Protein AF-A0A453HPJ4-F1 (afdb_monomer)

InterPro domains:
  IPR006564 Zinc finger, PMZ-type [SM00575] (116-143)
  IPR007527 Zinc finger, SWIM-type [PS50966] (105-141)

Foldseek 3Di:
DVVVQDDPPDDPVSVVVSVVVVVVVVVVVVVVQLVCQVPDQADDPDPALALVQCSQWFRNVLSVVVNVQQVVLVQWDWDDPDPPFKIKTFGVPNVVDDPVDDGIKMWGADPVSQDIDIPVCCCVPVLADGSNSSNVCVVVSDNHRRPVSRDCCGTSQVVQPDDPVCVCVRVVNVVCPVVNVVVVVVVVVVVVLVVQLVPDVVSVVVSVVVVVVCCVVCVVVVVDCPCVDPVNVVVVVPDDDDDDDDDDDDDDDDDDDPPDDDPPPPPPPPPDDDDPDPPDDDDDDDPDDDDDPVVPPDPPFDQAPPPRDGDDYVVPDPPNPPDDDDDDDADAEPQPRHGDDYVVPDPDDRPDDDD

Secondary structure (DSSP, 8-state):
-HHHH--TT--HHHHHHHHHHHHHHHHHHHHHHHHHHHHSPP--SS--HHHHHHHHHB-HHHHHHHHHHHHHHTTEEEEEEETTTEEEEEETTGGGS-TTS--EEEEEE-TTS--EEETT-HHHHHSS--HHHHHHHHHTT-SS--GGG--GGGBTTTT----GGGGGG-TT-GGGHHHHHHHHHHHHHHHHHHHHHTT-HHHHHHHHHHHHHHHHHHHHHTTS--S-SHHHHHHTTSS---------------------------S----S-PPP-----S-PPP--PPPPGGGGS-------TTT--SS--TTS-GGG-S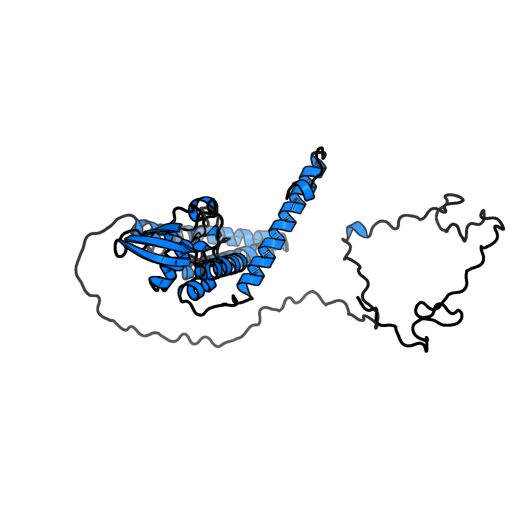PPPPPPPPPBPTTT--BT--GGG--SPP-----

pLDDT: mean 72.77, std 20.34, range [24.98, 96.38]

Sequence (355 aa):
MLKSYMPPASRMHVFVRQYTRLQFDRERDESYEEKRTMIGGAVRRTNLAIERHASKIYTRNMFEEFGRLLLEGTAYNVTEVERMKKYITTHNNAAKREKWSRVEYEVTINDDKSIFTCECGQFEHTRMLCCHALRVMEILHLDEIPKHHILKRWTRDARDILPDHLVQYQKDKAHNLSFTCRHARLYFKAMEVVRMGDASTACYEHMHAGLDSLLRSGAPLAVTRDGLAFEDCLIQNGNGCQAANGEPALVDHGAEPCHSVANSVNVNALQCLEAPDKRRGAGRPTNCREKAPYEGLSKRTRFCSICCREGHKRTTCPERGDAPKKPRKPGRCKNCSIEGHRRDTCKRPLRFAES

Radius of gyration: 35.01 Å; Cα contacts (8 Å, |Δi|>4): 273; chains: 1; bounding box: 74×99×76 Å

Structure (mmCIF, N/CA/C/O backbone):
data_AF-A0A453HPJ4-F1
#
_entry.id   AF-A0A453HPJ4-F1
#
loop_
_atom_site.group_PDB
_atom_site.id
_atom_site.type_symbol
_atom_site.label_atom_id
_atom_site.label_alt_id
_atom_site.label_comp_id
_atom_site.label_asym_id
_atom_site.label_entity_id
_atom_site.label_seq_id
_atom_site.pdbx_PDB_ins_code
_atom_site.Cartn_x
_atom_site.Cartn_y
_atom_site.Cartn_z
_atom_site.occupancy
_atom_site.B_iso_or_equiv
_atom_site.auth_seq_id
_atom_site.auth_comp_id
_atom_site.auth_asym_id
_atom_site.auth_atom_id
_atom_site.pdbx_PDB_model_num
ATOM 1 N N . MET A 1 1 ? -9.822 10.572 -15.608 1.00 59.62 1 MET A N 1
ATOM 2 C CA . MET A 1 1 ? -8.483 10.696 -16.227 1.00 59.62 1 MET A CA 1
ATOM 3 C C . MET A 1 1 ? -8.521 10.745 -17.749 1.00 59.62 1 MET A C 1
ATOM 5 O O . MET A 1 1 ? -8.049 11.724 -18.294 1.00 59.62 1 MET A O 1
ATOM 9 N N . LEU A 1 2 ? -9.107 9.778 -18.469 1.00 69.75 2 LEU A N 1
ATOM 10 C CA . LEU A 1 2 ? -9.063 9.805 -19.947 1.00 69.75 2 LEU A CA 1
ATOM 11 C C . LEU A 1 2 ? -9.713 11.064 -20.565 1.00 69.75 2 LEU A C 1
ATOM 13 O O . LEU A 1 2 ? -9.216 11.608 -21.545 1.00 69.75 2 LEU A O 1
ATOM 17 N N . LYS A 1 3 ? -10.776 11.574 -19.925 1.00 69.62 3 LYS A N 1
ATOM 18 C CA . LYS A 1 3 ? -11.510 12.783 -20.341 1.00 69.62 3 LYS A CA 1
ATOM 19 C C . LYS A 1 3 ? -10.663 14.068 -20.353 1.00 69.62 3 LYS A C 1
ATOM 21 O O . LYS A 1 3 ? -10.997 14.978 -21.096 1.00 69.62 3 LYS A O 1
ATOM 26 N N . SER A 1 4 ? -9.589 14.159 -19.555 1.00 76.38 4 SER A N 1
ATOM 27 C CA . SER A 1 4 ? -8.691 15.331 -19.568 1.00 76.38 4 SER A CA 1
ATOM 28 C C . SER A 1 4 ? -7.619 15.243 -20.654 1.00 76.38 4 SER A C 1
ATOM 30 O O . SER A 1 4 ? -7.062 16.263 -21.048 1.00 76.38 4 SER A O 1
ATOM 32 N N . TYR A 1 5 ? -7.336 14.036 -21.146 1.00 73.88 5 TYR A N 1
ATOM 33 C CA . TYR A 1 5 ? -6.346 13.790 -22.195 1.00 73.88 5 TYR A CA 1
ATOM 34 C C . TYR A 1 5 ? -6.966 13.748 -23.593 1.00 73.88 5 TYR A C 1
ATOM 36 O O . TYR A 1 5 ? -6.255 13.960 -24.578 1.00 73.88 5 TYR A O 1
ATOM 44 N N . MET A 1 6 ? -8.271 13.473 -23.699 1.00 80.94 6 MET A N 1
ATOM 45 C CA . MET A 1 6 ? -8.902 13.216 -24.987 1.00 80.94 6 MET A CA 1
ATOM 46 C C . MET A 1 6 ? -10.331 13.764 -25.101 1.00 80.94 6 MET A C 1
ATOM 48 O O . MET A 1 6 ? -11.190 13.396 -24.295 1.00 80.94 6 MET A O 1
ATOM 52 N N . PRO A 1 7 ? -10.620 14.583 -26.129 1.00 77.12 7 PRO A N 1
ATOM 53 C CA . PRO A 1 7 ? -11.984 14.978 -26.440 1.00 77.12 7 PRO A CA 1
ATOM 54 C C . PRO A 1 7 ? -12.775 13.813 -27.067 1.00 77.12 7 PRO A C 1
ATOM 56 O O . PRO A 1 7 ? -12.201 13.015 -27.827 1.00 77.12 7 PRO A O 1
ATOM 59 N N . PRO A 1 8 ? -14.091 13.722 -26.788 1.00 71.94 8 PRO A N 1
ATOM 60 C CA . PRO A 1 8 ? -14.966 12.755 -27.440 1.00 71.94 8 PRO A CA 1
ATOM 61 C C . PRO A 1 8 ? -14.971 13.014 -28.958 1.00 71.94 8 PRO A C 1
ATOM 63 O O . PRO A 1 8 ? -15.088 14.161 -29.375 1.00 71.94 8 PRO A O 1
ATOM 66 N N . ALA A 1 9 ? -14.803 11.958 -29.766 1.00 80.06 9 ALA A N 1
ATOM 67 C CA . ALA A 1 9 ? -14.622 11.969 -31.235 1.00 80.06 9 ALA A CA 1
ATOM 68 C C . ALA A 1 9 ? -13.203 12.262 -31.787 1.00 80.06 9 ALA A C 1
ATOM 70 O O . ALA A 1 9 ? -13.037 12.677 -32.936 1.00 80.06 9 ALA A O 1
ATOM 71 N N . SER A 1 10 ? -12.148 11.990 -31.014 1.00 81.25 10 SER A N 1
ATOM 72 C CA . SER A 1 10 ? -10.770 12.040 -31.531 1.00 81.25 10 SER A CA 1
ATOM 73 C C . SER A 1 10 ? -10.509 10.973 -32.608 1.00 81.25 10 SER A C 1
ATOM 75 O O . SER A 1 10 ? -10.843 9.804 -32.432 1.00 81.25 10 SER A O 1
ATOM 77 N N . ARG A 1 11 ? -9.850 11.355 -33.713 1.00 87.81 11 ARG A N 1
ATOM 78 C CA . ARG A 1 11 ? -9.389 10.412 -34.755 1.00 87.81 11 ARG A CA 1
ATOM 79 C C . ARG A 1 11 ? -8.380 9.412 -34.170 1.00 87.81 11 ARG A C 1
ATOM 81 O O . ARG A 1 11 ? -7.578 9.790 -33.318 1.00 87.81 11 ARG A O 1
ATOM 88 N N . MET A 1 12 ? -8.343 8.180 -34.686 1.00 87.94 12 MET A N 1
ATOM 89 C CA . MET A 1 12 ? -7.540 7.081 -34.115 1.00 87.94 12 MET A CA 1
ATOM 90 C C . MET A 1 12 ? -6.046 7.415 -33.932 1.00 87.94 12 MET A C 1
ATOM 92 O O . MET A 1 12 ? -5.467 7.138 -32.888 1.00 87.94 12 MET A O 1
ATOM 96 N N . HIS A 1 13 ? -5.411 8.098 -34.889 1.00 85.50 13 HIS A N 1
ATOM 97 C CA . HIS A 1 13 ? -4.000 8.498 -34.755 1.00 85.50 13 HIS A CA 1
ATOM 98 C C . HIS A 1 13 ? -3.763 9.524 -33.626 1.00 85.50 13 HIS A C 1
ATOM 100 O O . HIS A 1 13 ? -2.696 9.549 -33.012 1.00 85.50 13 HIS A O 1
ATOM 106 N N . VAL A 1 14 ? -4.757 10.369 -33.325 1.00 84.94 14 VAL A N 1
ATOM 107 C CA . VAL A 1 14 ? -4.716 11.291 -32.180 1.00 84.94 14 VAL A CA 1
ATOM 108 C C . VAL A 1 14 ? -4.924 10.515 -30.886 1.00 84.94 14 VAL A C 1
ATOM 110 O O . VAL A 1 14 ? -4.233 10.802 -29.910 1.00 84.94 14 VAL A O 1
ATOM 113 N N . PHE A 1 15 ? -5.816 9.514 -30.896 1.00 86.25 15 PHE A N 1
ATOM 114 C CA . PHE A 1 15 ? -6.017 8.611 -29.764 1.00 86.25 15 PHE A CA 1
ATOM 115 C C . PHE A 1 15 ? -4.701 7.945 -29.365 1.00 86.25 15 PHE A C 1
ATOM 117 O O . PHE A 1 15 ? -4.272 8.107 -28.226 1.00 86.25 15 PHE A O 1
ATOM 124 N N . VAL A 1 16 ? -4.024 7.285 -30.312 1.00 86.62 16 VAL A N 1
ATOM 125 C CA . VAL A 1 16 ? -2.772 6.559 -30.049 1.00 86.62 16 VAL A CA 1
ATOM 126 C C . VAL A 1 16 ? -1.726 7.497 -29.452 1.00 86.62 16 VAL A C 1
ATOM 128 O O . VAL A 1 16 ? -1.188 7.221 -28.385 1.00 86.62 16 VAL A O 1
ATOM 131 N N . ARG A 1 17 ? -1.510 8.671 -30.061 1.00 85.19 17 ARG A N 1
ATOM 132 C CA . ARG A 1 17 ? -0.523 9.642 -29.568 1.00 85.19 17 ARG A CA 1
ATOM 133 C C . ARG A 1 17 ? -0.832 10.154 -28.156 1.00 85.19 17 ARG A C 1
ATOM 135 O O . ARG A 1 17 ? 0.083 10.287 -27.346 1.00 85.19 17 ARG A O 1
ATOM 142 N N . GLN A 1 18 ? -2.092 10.478 -27.856 1.00 85.38 18 GLN A N 1
ATOM 143 C CA . GLN A 1 18 ? -2.472 10.957 -26.519 1.00 85.38 18 GLN A CA 1
ATOM 144 C C . GLN A 1 18 ? -2.468 9.836 -25.480 1.00 85.38 18 GLN A C 1
ATOM 146 O O . GLN A 1 18 ? -2.130 10.084 -24.327 1.00 85.38 18 GLN A O 1
ATOM 151 N N . TYR A 1 19 ? -2.795 8.608 -25.881 1.00 85.06 19 TYR A N 1
ATOM 152 C CA . TYR A 1 19 ? -2.712 7.438 -25.020 1.00 85.06 19 TYR A CA 1
ATOM 153 C C . TYR A 1 19 ? -1.261 7.133 -24.638 1.00 85.06 19 TYR A C 1
ATOM 155 O O . TYR A 1 19 ? -0.969 7.004 -23.455 1.00 85.06 19 TYR A O 1
ATOM 163 N N . THR A 1 20 ? -0.330 7.128 -25.600 1.00 85.56 20 THR A N 1
ATOM 164 C CA . THR A 1 20 ? 1.109 6.982 -25.318 1.00 85.56 20 THR A CA 1
ATOM 165 C C . THR A 1 20 ? 1.605 8.073 -24.371 1.00 85.56 20 THR A C 1
ATOM 167 O O . THR A 1 20 ? 2.340 7.789 -23.432 1.00 85.56 20 THR A O 1
ATOM 170 N N . ARG A 1 21 ? 1.162 9.323 -24.565 1.00 86.00 21 ARG A N 1
ATOM 171 C CA . ARG A 1 21 ? 1.493 10.422 -23.649 1.00 86.00 21 ARG A CA 1
ATOM 172 C C . ARG A 1 21 ? 0.941 10.196 -22.240 1.00 86.00 21 ARG A C 1
ATOM 174 O O . ARG A 1 21 ? 1.653 10.451 -21.278 1.00 86.00 21 ARG A O 1
ATOM 181 N N . LEU A 1 22 ? -0.301 9.731 -22.117 1.00 88.75 22 LEU A N 1
ATOM 182 C CA . LEU A 1 22 ? -0.908 9.397 -20.829 1.00 88.75 22 LEU A CA 1
ATOM 183 C C . LEU A 1 22 ? -0.140 8.273 -20.124 1.00 88.75 22 LEU A C 1
ATOM 185 O O . LEU A 1 22 ? 0.077 8.376 -18.922 1.00 88.75 22 LEU A O 1
ATOM 189 N N . GLN A 1 23 ? 0.296 7.241 -20.851 1.00 86.25 23 GLN A N 1
ATOM 190 C CA . GLN A 1 23 ? 1.136 6.182 -20.281 1.00 86.25 23 GLN A CA 1
ATOM 191 C C . GLN A 1 23 ? 2.472 6.741 -19.785 1.00 86.25 23 GLN A C 1
ATOM 193 O O . GLN A 1 23 ? 2.815 6.546 -18.626 1.00 86.25 23 GLN A O 1
ATOM 198 N N . PHE A 1 24 ? 3.158 7.542 -20.605 1.00 86.19 24 PHE A N 1
ATOM 199 C CA . PHE A 1 24 ? 4.415 8.181 -20.212 1.00 86.19 24 PHE A CA 1
ATOM 200 C C . PHE A 1 24 ? 4.269 9.088 -18.980 1.00 86.19 24 PHE A C 1
ATOM 202 O O . PHE A 1 24 ? 5.089 9.033 -18.067 1.00 86.19 24 PHE A O 1
ATOM 209 N N . ASP A 1 25 ? 3.232 9.932 -18.937 1.00 86.69 25 ASP A N 1
ATOM 210 C CA . ASP A 1 25 ? 2.978 10.803 -17.786 1.00 86.69 25 ASP A CA 1
ATOM 211 C C . ASP A 1 25 ? 2.708 9.973 -16.519 1.00 86.69 25 ASP A C 1
ATOM 213 O O . ASP A 1 25 ? 3.253 10.290 -15.464 1.00 86.69 25 ASP A O 1
ATOM 217 N N . ARG A 1 26 ? 1.940 8.879 -16.627 1.00 86.06 26 ARG A N 1
ATOM 218 C CA . ARG A 1 26 ? 1.689 7.963 -15.505 1.00 86.06 26 ARG A CA 1
ATOM 219 C C . ARG A 1 26 ? 2.960 7.280 -15.020 1.00 86.06 26 ARG A C 1
ATOM 221 O O . ARG A 1 26 ? 3.234 7.317 -13.828 1.00 86.06 26 ARG A O 1
ATOM 228 N N . GLU A 1 27 ? 3.750 6.709 -15.922 1.00 81.88 27 GLU A N 1
ATOM 229 C CA . GLU A 1 27 ? 5.021 6.059 -15.582 1.00 81.88 27 GLU A CA 1
ATOM 230 C C . GLU A 1 27 ? 6.000 7.038 -14.922 1.00 81.88 27 GLU A C 1
ATOM 232 O O . GLU A 1 27 ? 6.694 6.687 -13.964 1.00 81.88 27 GLU A O 1
ATOM 237 N N . ARG A 1 28 ? 6.045 8.286 -15.407 1.00 84.38 28 ARG A N 1
ATOM 238 C CA . ARG A 1 28 ? 6.851 9.354 -14.808 1.00 84.38 28 ARG A CA 1
ATOM 239 C C . ARG A 1 28 ? 6.399 9.653 -13.381 1.00 84.38 28 ARG A C 1
ATOM 241 O O . ARG A 1 28 ? 7.249 9.749 -12.497 1.00 84.38 28 ARG A O 1
ATOM 248 N N . ASP A 1 29 ? 5.099 9.827 -13.165 1.00 84.88 29 ASP A N 1
ATOM 249 C CA . ASP A 1 29 ? 4.543 10.169 -11.855 1.00 84.88 29 ASP A CA 1
ATOM 250 C C . ASP A 1 29 ? 4.713 8.997 -10.863 1.00 84.88 29 ASP A C 1
ATOM 252 O O . ASP A 1 29 ? 5.139 9.202 -9.727 1.00 84.88 29 ASP A O 1
ATOM 256 N N . GLU A 1 30 ? 4.510 7.756 -11.314 1.00 83.00 30 GLU A N 1
ATOM 257 C CA . GLU A 1 30 ? 4.787 6.539 -10.537 1.00 83.00 30 GLU A CA 1
ATOM 258 C C . GLU A 1 30 ? 6.276 6.438 -10.159 1.00 83.00 30 GLU A C 1
ATOM 260 O O . GLU A 1 30 ? 6.608 6.221 -8.993 1.00 83.00 30 GLU A O 1
ATOM 265 N N . SER A 1 31 ? 7.192 6.677 -11.108 1.00 81.81 31 SER A N 1
ATOM 266 C CA . SER A 1 31 ? 8.639 6.688 -10.842 1.00 81.81 31 SER A CA 1
ATOM 267 C C . SER A 1 31 ? 9.054 7.806 -9.879 1.00 81.81 31 SER A C 1
ATOM 269 O O . SER A 1 31 ? 9.978 7.636 -9.079 1.00 81.81 31 SER A O 1
ATOM 271 N N . TYR A 1 32 ? 8.393 8.962 -9.943 1.00 83.88 32 TYR A N 1
ATOM 272 C CA . TYR A 1 32 ? 8.631 10.070 -9.024 1.00 83.88 32 TYR A CA 1
ATOM 273 C C . TYR A 1 32 ? 8.238 9.705 -7.587 1.00 83.88 32 TYR A C 1
ATOM 275 O O . TYR A 1 32 ? 9.037 9.914 -6.668 1.00 83.88 32 TYR A O 1
ATOM 283 N N . GLU A 1 33 ? 7.057 9.114 -7.388 1.00 82.50 33 GLU A N 1
ATOM 284 C CA . GLU A 1 33 ? 6.606 8.697 -6.056 1.00 82.50 33 GLU A CA 1
ATOM 285 C C . GLU A 1 33 ? 7.411 7.519 -5.495 1.00 82.50 33 GLU A C 1
ATOM 287 O O . GLU A 1 33 ? 7.700 7.480 -4.295 1.00 82.50 33 GLU A O 1
ATOM 292 N N . GLU A 1 34 ? 7.860 6.601 -6.350 1.00 78.94 34 GLU A N 1
ATOM 293 C CA . GLU A 1 34 ? 8.777 5.522 -5.977 1.00 78.94 34 GLU A CA 1
ATOM 294 C C . GLU A 1 34 ? 10.100 6.085 -5.436 1.00 78.94 34 GLU A C 1
ATOM 296 O O . GLU A 1 34 ? 10.498 5.785 -4.307 1.00 78.94 34 GLU A O 1
ATOM 301 N N . LYS A 1 35 ? 10.740 6.996 -6.182 1.00 78.88 35 LYS A N 1
ATOM 302 C CA . LYS A 1 35 ? 11.981 7.660 -5.747 1.00 78.88 35 LYS A CA 1
ATOM 303 C C . LYS A 1 35 ? 11.786 8.433 -4.446 1.00 78.88 35 LYS A C 1
ATOM 305 O O . LYS A 1 35 ? 12.626 8.354 -3.552 1.00 78.88 35 LYS A O 1
ATOM 310 N N . ARG A 1 36 ? 10.669 9.151 -4.300 1.00 79.94 36 ARG A N 1
ATOM 311 C CA . ARG A 1 36 ? 10.323 9.857 -3.053 1.00 79.94 36 ARG A CA 1
ATOM 312 C C . ARG A 1 36 ? 10.168 8.919 -1.869 1.00 79.94 36 ARG A C 1
ATOM 314 O O . ARG A 1 36 ? 10.642 9.252 -0.789 1.00 79.94 36 ARG A O 1
ATOM 321 N N . THR A 1 37 ? 9.529 7.774 -2.073 1.00 79.00 37 THR A N 1
ATOM 322 C CA . THR A 1 37 ? 9.330 6.739 -1.049 1.00 79.00 37 THR A CA 1
ATOM 323 C C . THR A 1 37 ? 10.644 6.042 -0.672 1.00 79.00 37 THR A C 1
ATOM 325 O O . THR A 1 37 ? 10.799 5.551 0.448 1.00 79.00 37 THR A O 1
ATOM 328 N N . MET A 1 38 ? 11.611 5.968 -1.590 1.00 73.50 38 MET A N 1
ATOM 329 C CA . MET A 1 38 ? 12.937 5.405 -1.315 1.00 73.50 38 MET A CA 1
ATOM 330 C C . MET A 1 38 ? 13.842 6.379 -0.556 1.00 73.50 38 MET A C 1
ATOM 332 O O . MET A 1 38 ? 14.501 5.972 0.396 1.00 73.50 38 MET A O 1
ATOM 336 N N . ILE A 1 39 ? 13.868 7.649 -0.969 1.00 74.75 39 ILE A N 1
ATOM 337 C CA . ILE A 1 39 ? 14.803 8.659 -0.448 1.00 74.75 39 ILE A CA 1
ATOM 338 C C . ILE A 1 39 ? 14.282 9.296 0.848 1.00 74.75 39 ILE A C 1
ATOM 340 O O . ILE A 1 39 ? 15.057 9.578 1.759 1.00 74.75 39 ILE A O 1
ATOM 344 N N . GLY A 1 40 ? 12.974 9.550 0.935 1.00 68.38 40 GLY A N 1
ATOM 345 C CA . GLY A 1 40 ? 12.346 10.176 2.094 1.00 68.38 40 GLY A CA 1
ATOM 346 C C . GLY A 1 40 ? 11.799 9.137 3.066 1.00 68.38 40 GLY A C 1
ATOM 347 O O . GLY A 1 40 ? 10.917 8.359 2.708 1.00 68.38 40 GLY A O 1
ATOM 348 N N . GLY A 1 41 ? 12.274 9.157 4.312 1.00 67.19 41 GLY A N 1
ATOM 349 C CA . GLY A 1 41 ? 11.640 8.407 5.394 1.00 67.19 41 GLY A CA 1
ATOM 350 C C . GLY A 1 41 ? 10.212 8.901 5.652 1.00 67.19 41 GLY A C 1
ATOM 351 O O . GLY A 1 41 ? 9.924 10.095 5.541 1.00 67.19 41 GLY A O 1
ATOM 352 N N . ALA A 1 42 ? 9.312 7.984 6.001 1.00 74.62 42 ALA A N 1
ATOM 353 C CA . ALA A 1 42 ? 7.953 8.326 6.398 1.00 74.62 42 ALA A CA 1
ATOM 354 C C . ALA A 1 42 ? 7.959 9.109 7.723 1.00 74.62 42 ALA A C 1
ATOM 356 O O . ALA A 1 42 ? 8.543 8.669 8.716 1.00 74.62 42 ALA A O 1
ATOM 357 N N . VAL A 1 43 ? 7.299 10.270 7.741 1.00 78.81 43 VAL A N 1
ATOM 358 C CA . VAL A 1 43 ? 7.137 11.077 8.957 1.00 78.81 43 VAL A CA 1
ATOM 359 C C . VAL A 1 43 ? 5.994 10.487 9.770 1.00 78.81 43 VAL A C 1
ATO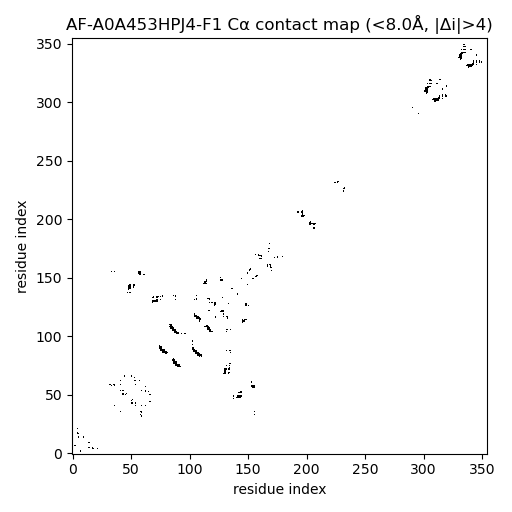M 361 O O . VAL A 1 43 ? 4.832 10.602 9.385 1.00 78.81 43 VAL A O 1
ATOM 364 N N . ARG A 1 44 ? 6.332 9.840 10.885 1.00 79.88 44 ARG A N 1
ATOM 365 C CA . ARG A 1 44 ? 5.349 9.256 11.802 1.00 79.88 44 ARG A CA 1
ATOM 366 C C . ARG A 1 44 ? 4.686 10.356 12.618 1.00 79.88 44 ARG A C 1
ATOM 368 O O . ARG A 1 44 ? 5.368 11.266 13.089 1.00 79.88 44 ARG A O 1
ATOM 375 N N . ARG A 1 45 ? 3.366 10.276 12.770 1.00 78.69 45 ARG A N 1
ATOM 376 C CA . ARG A 1 45 ? 2.581 11.226 13.570 1.00 78.69 45 ARG A CA 1
ATOM 377 C C . ARG A 1 45 ? 2.427 10.751 15.006 1.00 78.69 45 ARG A C 1
ATOM 379 O O . ARG A 1 45 ? 2.394 11.580 15.909 1.00 78.69 45 ARG A O 1
ATOM 386 N N . THR A 1 46 ? 2.363 9.440 15.217 1.00 77.06 46 THR A N 1
ATOM 387 C CA . THR A 1 46 ? 2.335 8.827 16.546 1.00 77.06 46 THR A CA 1
ATOM 388 C C . THR A 1 46 ? 3.492 7.837 16.702 1.00 77.06 46 THR A C 1
ATOM 390 O O . THR A 1 46 ? 4.238 7.553 15.761 1.00 77.06 46 THR A O 1
ATOM 393 N N . ASN A 1 47 ? 3.690 7.328 17.920 1.00 82.00 47 ASN A N 1
ATOM 394 C CA . ASN A 1 47 ? 4.715 6.318 18.204 1.00 82.00 47 ASN A CA 1
ATOM 395 C C . ASN A 1 47 ? 4.133 4.895 18.325 1.00 82.00 47 ASN A C 1
ATOM 397 O O . ASN A 1 47 ? 4.757 4.008 18.914 1.00 82.00 47 ASN A O 1
ATOM 401 N N . LEU A 1 48 ? 2.937 4.667 17.770 1.00 88.00 48 LEU A N 1
ATOM 402 C CA . LEU A 1 48 ? 2.271 3.366 17.796 1.00 88.00 48 LEU A CA 1
ATOM 403 C C . LEU A 1 48 ? 3.089 2.310 17.039 1.00 88.00 48 LEU A C 1
ATOM 405 O O . LEU A 1 48 ? 3.675 2.582 15.987 1.00 88.00 48 LEU A O 1
ATOM 409 N N . ALA A 1 49 ? 3.138 1.088 17.573 1.00 90.31 49 ALA A N 1
ATOM 410 C CA . ALA A 1 49 ? 3.904 -0.010 16.984 1.00 90.31 49 ALA A CA 1
ATOM 411 C C . ALA A 1 49 ? 3.398 -0.372 15.576 1.00 90.31 49 ALA A C 1
ATOM 413 O O . ALA A 1 49 ? 4.192 -0.379 14.631 1.00 90.31 49 ALA A O 1
ATOM 414 N N . ILE A 1 50 ? 2.076 -0.481 15.399 1.00 92.62 50 ILE A N 1
ATOM 415 C CA . ILE A 1 50 ? 1.452 -0.667 14.080 1.00 92.62 50 ILE A CA 1
ATOM 416 C C . ILE A 1 50 ? 1.802 0.439 13.073 1.00 92.62 50 ILE A C 1
ATOM 418 O O . ILE A 1 50 ? 2.024 0.142 11.901 1.00 92.62 50 ILE A O 1
ATOM 422 N N . GLU A 1 51 ? 1.916 1.705 13.498 1.00 92.56 51 GLU A N 1
ATOM 423 C CA . GLU A 1 51 ? 2.322 2.807 12.610 1.00 92.56 51 GLU A CA 1
ATOM 424 C C . GLU A 1 51 ? 3.803 2.677 12.230 1.00 92.56 51 GLU A C 1
ATOM 426 O O . GLU A 1 51 ? 4.181 2.866 11.070 1.00 92.56 51 GLU A O 1
ATOM 431 N N . ARG A 1 52 ? 4.661 2.284 13.182 1.00 91.19 52 ARG A N 1
ATOM 432 C CA . ARG A 1 52 ? 6.075 1.991 12.905 1.00 91.19 52 ARG A CA 1
ATOM 433 C C . ARG A 1 52 ? 6.212 0.858 11.890 1.00 91.19 52 ARG A C 1
ATOM 435 O O . ARG A 1 52 ? 7.021 0.990 10.969 1.00 91.19 52 ARG A O 1
ATOM 442 N N . HIS A 1 53 ? 5.424 -0.205 12.018 1.00 93.25 53 HIS A N 1
ATOM 443 C CA . HIS A 1 53 ? 5.387 -1.304 11.057 1.00 93.25 53 HIS A CA 1
ATOM 444 C C . HIS A 1 53 ? 4.891 -0.839 9.675 1.00 93.25 53 HIS A C 1
ATOM 446 O O . HIS A 1 53 ? 5.583 -1.038 8.674 1.00 93.25 53 HIS A O 1
ATOM 452 N N . ALA A 1 54 ? 3.775 -0.102 9.623 1.00 92.38 54 ALA A N 1
ATOM 453 C CA . ALA A 1 54 ? 3.225 0.478 8.394 1.00 92.38 54 ALA A CA 1
ATOM 454 C C . ALA A 1 54 ? 4.246 1.350 7.645 1.00 92.38 54 ALA A C 1
ATOM 456 O O . ALA A 1 54 ? 4.372 1.248 6.426 1.00 92.38 54 ALA A O 1
ATOM 457 N N . SER A 1 55 ? 5.026 2.157 8.377 1.00 90.81 55 SER A N 1
ATOM 458 C CA . SER A 1 55 ? 6.033 3.070 7.811 1.00 90.81 55 SER A CA 1
ATOM 459 C C . SER A 1 55 ? 7.161 2.363 7.056 1.00 90.81 55 SER A C 1
ATOM 461 O O . SER A 1 55 ? 7.800 2.961 6.191 1.00 90.81 55 SER A O 1
ATOM 463 N N . LYS A 1 56 ? 7.425 1.093 7.385 1.00 89.06 56 LYS A N 1
ATOM 464 C CA . LYS A 1 56 ? 8.454 0.283 6.724 1.00 89.06 56 LYS A CA 1
ATOM 465 C C . LYS A 1 56 ? 7.925 -0.388 5.460 1.00 89.06 56 LYS A C 1
ATOM 467 O O . LYS A 1 56 ? 8.688 -0.558 4.512 1.00 89.06 56 LYS A O 1
ATOM 472 N N . ILE A 1 57 ? 6.647 -0.761 5.465 1.00 90.81 57 ILE A N 1
ATOM 473 C CA . ILE A 1 57 ? 6.040 -1.638 4.460 1.00 90.81 57 ILE A CA 1
ATOM 474 C C . ILE A 1 57 ? 5.346 -0.849 3.359 1.00 90.81 57 ILE A C 1
ATOM 476 O O . ILE A 1 57 ? 5.504 -1.186 2.187 1.00 90.81 57 ILE A O 1
ATOM 480 N N . TYR A 1 58 ? 4.571 0.178 3.706 1.00 91.56 58 TYR A N 1
ATOM 481 C CA . TYR A 1 58 ? 3.732 0.885 2.744 1.00 91.56 58 TYR A CA 1
ATOM 482 C C . TYR A 1 58 ? 4.492 1.938 1.942 1.00 91.56 58 TYR A C 1
ATOM 484 O O . TYR A 1 58 ? 5.472 2.527 2.404 1.00 91.56 58 TYR A O 1
ATOM 492 N N . THR A 1 59 ? 4.013 2.194 0.720 1.00 90.19 59 THR A N 1
ATOM 493 C CA . THR A 1 59 ? 4.435 3.388 -0.023 1.00 90.19 59 THR A CA 1
ATOM 494 C C . THR A 1 59 ? 4.029 4.651 0.729 1.00 90.19 59 THR A C 1
ATOM 496 O O . THR A 1 59 ? 3.133 4.624 1.573 1.00 90.19 59 THR A O 1
ATOM 499 N N . ARG A 1 60 ? 4.661 5.784 0.416 1.00 87.81 60 ARG A N 1
ATOM 500 C CA . ARG A 1 60 ? 4.406 7.040 1.129 1.00 87.81 60 ARG A CA 1
ATOM 501 C C . ARG A 1 60 ? 2.925 7.433 1.152 1.00 87.81 60 ARG A C 1
ATOM 503 O O . ARG A 1 60 ? 2.393 7.688 2.225 1.00 87.81 60 ARG A O 1
ATOM 510 N N . ASN A 1 61 ? 2.262 7.435 -0.003 1.00 88.62 61 ASN A N 1
ATOM 511 C CA . ASN A 1 61 ? 0.848 7.818 -0.098 1.00 88.62 61 ASN A CA 1
ATOM 512 C C . ASN A 1 61 ? -0.047 6.880 0.720 1.00 88.62 61 ASN A C 1
ATOM 514 O O . ASN A 1 61 ? -0.978 7.319 1.387 1.00 88.62 61 ASN A O 1
ATOM 518 N N . MET A 1 62 ? 0.267 5.585 0.702 1.00 91.25 62 MET A N 1
ATOM 519 C CA . MET A 1 62 ? -0.487 4.578 1.442 1.00 91.25 62 MET A CA 1
ATOM 520 C C . MET A 1 62 ? -0.257 4.692 2.950 1.00 91.25 62 MET A C 1
ATOM 522 O O . MET A 1 62 ? -1.193 4.527 3.724 1.00 91.25 62 MET A O 1
ATOM 526 N N . PHE A 1 63 ? 0.962 5.028 3.372 1.00 92.19 63 PHE A N 1
ATOM 527 C CA . PHE A 1 63 ? 1.269 5.329 4.765 1.00 92.19 63 PHE A CA 1
ATOM 528 C C . PHE A 1 63 ? 0.554 6.600 5.252 1.00 92.19 63 PHE A C 1
ATOM 530 O O . PHE A 1 63 ? 0.035 6.619 6.364 1.00 92.19 63 PHE A O 1
ATOM 537 N N . GLU A 1 64 ? 0.490 7.649 4.427 1.00 91.62 64 GLU A N 1
ATOM 538 C CA . GLU A 1 64 ? -0.242 8.879 4.753 1.00 91.62 64 GLU A CA 1
ATOM 539 C C . GLU A 1 64 ? -1.747 8.608 4.927 1.00 91.62 64 GLU A C 1
ATOM 541 O O . GLU A 1 64 ? -2.346 9.077 5.898 1.00 91.62 64 GLU A O 1
ATOM 546 N N . GLU A 1 65 ? -2.339 7.787 4.056 1.00 92.50 65 GLU A N 1
ATOM 547 C CA . GLU A 1 65 ? -3.741 7.369 4.167 1.00 92.50 65 GLU A CA 1
ATOM 548 C C . GLU A 1 65 ? -3.986 6.457 5.380 1.00 92.50 65 GLU A C 1
ATOM 550 O O . GLU A 1 65 ? -4.948 6.651 6.124 1.00 92.50 65 GLU A O 1
ATOM 555 N N . PHE A 1 66 ? -3.073 5.521 5.654 1.00 93.69 66 PHE A N 1
ATOM 556 C CA . PHE A 1 66 ? -3.107 4.704 6.867 1.00 93.69 66 PHE A CA 1
ATOM 557 C C . PHE A 1 66 ? -3.066 5.577 8.129 1.00 93.69 66 PHE A C 1
ATOM 559 O O . PHE A 1 66 ? -3.867 5.388 9.042 1.00 93.69 66 PHE A O 1
ATOM 566 N N . GLY A 1 67 ? -2.183 6.579 8.170 1.00 92.94 67 GLY A N 1
ATOM 567 C CA . GLY A 1 67 ? -2.099 7.533 9.276 1.00 92.94 67 GLY A CA 1
ATOM 568 C C . GLY A 1 67 ? -3.364 8.385 9.428 1.00 92.94 67 GLY A C 1
ATOM 569 O O . GLY A 1 67 ? -3.762 8.697 10.552 1.00 92.94 67 GLY A O 1
ATOM 570 N N . ARG A 1 68 ? -4.035 8.731 8.320 1.00 93.88 68 ARG A N 1
ATOM 571 C CA . ARG A 1 68 ? -5.340 9.412 8.336 1.00 93.88 68 ARG A CA 1
ATOM 572 C C . ARG A 1 68 ? -6.410 8.537 8.993 1.00 93.88 68 ARG A C 1
ATOM 574 O O . ARG A 1 68 ? -7.127 9.027 9.861 1.00 93.88 68 ARG A O 1
ATOM 581 N N . LEU A 1 69 ? -6.493 7.261 8.614 1.00 94.44 69 LEU A N 1
ATOM 582 C CA . LEU A 1 69 ? -7.454 6.306 9.179 1.00 94.44 69 LEU A CA 1
ATOM 583 C C . LEU A 1 69 ? -7.166 5.981 10.645 1.00 94.44 69 LEU A C 1
ATOM 585 O O . LEU A 1 69 ? -8.100 5.836 11.428 1.00 94.44 69 LEU A O 1
ATOM 589 N N . LEU A 1 70 ? -5.891 5.914 11.028 1.00 93.81 70 LEU A N 1
ATOM 590 C CA . LEU A 1 70 ? -5.481 5.727 12.417 1.00 93.81 70 LEU A CA 1
ATOM 591 C C . LEU A 1 70 ? -5.948 6.900 13.289 1.00 93.81 70 LEU A C 1
ATOM 593 O O . LEU A 1 70 ? -6.551 6.694 14.338 1.00 93.81 70 LEU A O 1
ATOM 597 N N . LEU A 1 71 ? -5.752 8.135 12.812 1.00 92.81 71 LEU A N 1
ATOM 598 C CA . LEU A 1 71 ? -6.243 9.331 13.495 1.00 92.81 71 LEU A CA 1
ATOM 599 C C . LEU A 1 71 ? -7.777 9.368 13.545 1.00 92.81 71 LEU A C 1
ATOM 601 O O . LEU A 1 71 ? -8.347 9.683 14.585 1.00 92.81 71 LEU A O 1
ATOM 605 N N . GLU A 1 72 ? -8.456 9.016 12.455 1.00 92.69 72 GLU A N 1
ATOM 606 C CA . GLU A 1 72 ? -9.921 8.923 12.422 1.00 92.69 72 GLU A CA 1
ATOM 607 C C . GLU A 1 72 ? -10.455 7.874 13.414 1.00 92.69 72 GLU A C 1
ATOM 609 O O . GLU A 1 72 ? -11.482 8.094 14.055 1.00 92.69 72 GLU A O 1
ATOM 614 N N . GLY A 1 73 ? -9.722 6.775 13.611 1.00 92.44 73 GLY A N 1
ATOM 615 C CA . GLY A 1 73 ? -10.044 5.727 14.579 1.00 92.44 73 GLY A CA 1
ATOM 616 C C . GLY A 1 73 ? -10.092 6.231 16.023 1.00 92.44 73 GLY A C 1
ATOM 617 O O . GLY A 1 73 ? -10.882 5.725 16.817 1.00 92.44 73 GLY A O 1
ATOM 618 N N . THR A 1 74 ? -9.337 7.283 16.362 1.00 92.00 74 THR A N 1
ATOM 619 C CA . THR A 1 74 ? -9.348 7.884 17.713 1.00 92.00 74 THR A CA 1
ATOM 620 C C . THR A 1 74 ? -10.699 8.499 18.094 1.00 92.00 74 THR A C 1
ATOM 622 O O . THR A 1 74 ? -10.981 8.680 19.278 1.00 92.00 74 THR A O 1
ATOM 625 N N . ALA A 1 75 ? -11.570 8.780 17.117 1.00 92.50 75 ALA A N 1
ATOM 626 C CA . ALA A 1 75 ? -12.936 9.229 17.366 1.00 92.50 75 ALA A CA 1
ATOM 627 C C . ALA A 1 75 ? -13.876 8.097 17.820 1.00 92.50 75 ALA A C 1
ATOM 629 O O . ALA A 1 75 ? -15.030 8.372 18.142 1.00 92.50 75 ALA A O 1
ATOM 630 N N . TYR A 1 76 ? -13.414 6.843 17.853 1.00 94.38 76 TYR A N 1
ATOM 631 C CA . TYR A 1 76 ? -14.207 5.680 18.238 1.00 94.38 76 TYR A CA 1
ATOM 632 C C . TYR A 1 76 ? -13.715 5.069 19.556 1.00 94.38 76 TYR A C 1
ATOM 634 O O . TYR A 1 76 ? -12.522 4.834 19.775 1.00 94.38 76 TYR A O 1
ATOM 642 N N . ASN A 1 77 ? -14.673 4.778 20.429 1.00 93.31 77 ASN A N 1
ATOM 643 C CA . ASN A 1 77 ? -14.488 3.980 21.633 1.00 93.31 77 ASN A CA 1
ATOM 644 C C . ASN A 1 77 ? -14.784 2.519 21.304 1.00 93.31 77 ASN A C 1
ATOM 646 O O . ASN A 1 77 ? -15.641 2.249 20.467 1.00 93.31 77 ASN A O 1
ATOM 650 N N . VAL A 1 78 ? -14.097 1.583 21.951 1.00 95.06 78 VAL A N 1
ATOM 651 C CA . VAL A 1 78 ? -14.270 0.151 21.680 1.00 95.06 78 VAL A CA 1
ATOM 652 C C . VAL A 1 78 ? -14.785 -0.543 22.924 1.00 95.06 78 VAL A C 1
ATOM 654 O O . VAL A 1 78 ? -14.249 -0.345 24.013 1.00 95.06 78 VAL A O 1
ATOM 657 N N . THR A 1 79 ? -15.807 -1.366 22.744 1.00 94.94 79 THR A N 1
ATOM 658 C CA . THR A 1 79 ? -16.357 -2.253 23.760 1.00 94.94 79 THR A CA 1
ATOM 659 C C . THR A 1 79 ? -16.151 -3.697 23.321 1.00 94.94 79 THR A C 1
ATOM 661 O O . THR A 1 79 ? -16.399 -4.070 22.174 1.00 94.94 79 THR A O 1
ATOM 664 N N . GLU A 1 80 ? -15.637 -4.520 24.228 1.00 94.75 80 GLU A N 1
ATOM 665 C CA . GLU A 1 80 ? -15.480 -5.953 23.997 1.00 94.75 80 GLU A CA 1
ATOM 666 C C . GLU A 1 80 ? -16.810 -6.649 24.301 1.00 94.75 80 GLU A C 1
ATOM 668 O O . GLU A 1 80 ? -17.322 -6.546 25.415 1.00 94.75 80 GLU A O 1
ATOM 673 N N . VAL A 1 81 ? -17.386 -7.318 23.300 1.00 94.00 81 VAL A N 1
ATOM 674 C CA . VAL A 1 81 ? -18.652 -8.060 23.438 1.00 94.00 81 VAL A CA 1
ATOM 675 C C . VAL A 1 81 ? -18.365 -9.528 23.698 1.00 94.00 81 VAL A C 1
ATOM 677 O O . VAL A 1 81 ? -18.920 -10.127 24.614 1.00 94.00 81 VAL A O 1
ATOM 680 N N . GLU A 1 82 ? -17.457 -10.098 22.908 1.00 90.81 82 GLU A N 1
ATOM 681 C CA . GLU A 1 82 ? -16.970 -11.457 23.090 1.00 90.81 82 GLU A CA 1
ATOM 682 C C . GLU A 1 82 ? -15.457 -11.424 23.166 1.00 90.81 82 GLU A C 1
ATOM 684 O O . GLU A 1 82 ? -14.782 -10.946 22.246 1.00 90.81 82 GLU A O 1
ATOM 689 N N . ARG A 1 83 ? -14.935 -11.959 24.272 1.00 87.12 83 ARG A N 1
ATOM 690 C CA . ARG A 1 83 ? -13.519 -11.872 24.595 1.00 87.12 83 ARG A CA 1
ATOM 691 C C . ARG A 1 83 ? -12.662 -12.379 23.438 1.00 87.12 83 ARG A C 1
ATOM 693 O O . ARG A 1 83 ? -12.755 -13.552 23.079 1.00 87.12 83 ARG A O 1
ATOM 700 N N . MET A 1 84 ? -11.806 -11.507 22.906 1.00 84.31 84 MET A N 1
ATOM 701 C CA . MET A 1 84 ? -10.868 -11.801 21.812 1.00 84.31 84 MET A CA 1
ATOM 702 C C . MET A 1 84 ? -11.508 -12.238 20.482 1.00 84.31 84 MET A C 1
ATOM 704 O O . MET A 1 84 ? -10.796 -12.744 19.618 1.00 84.31 84 MET A O 1
ATOM 708 N N . LYS A 1 85 ? -12.818 -12.030 20.293 1.00 91.12 85 LYS A N 1
ATOM 709 C CA . LYS A 1 85 ? -13.550 -12.450 19.082 1.00 91.12 85 LYS A CA 1
ATOM 710 C C . LYS A 1 85 ? -14.381 -11.342 18.462 1.00 91.12 85 LYS A C 1
ATOM 712 O O . LYS A 1 85 ? -14.348 -11.163 17.245 1.00 91.12 85 LYS A O 1
ATOM 717 N N . LYS A 1 86 ? -15.120 -10.589 19.277 1.00 94.81 86 LYS A N 1
ATOM 718 C CA . LYS A 1 86 ? -16.068 -9.584 18.793 1.00 94.81 86 LYS A CA 1
ATOM 719 C C . LYS A 1 86 ? -15.963 -8.295 19.593 1.00 94.81 86 LYS A C 1
ATOM 721 O O . LYS A 1 86 ? -16.097 -8.291 20.818 1.00 94.81 86 LYS A O 1
ATOM 726 N N . TYR A 1 87 ? -15.792 -7.201 18.863 1.00 95.56 87 TYR A N 1
ATOM 727 C CA . TYR A 1 87 ? -15.673 -5.851 19.393 1.00 95.56 87 TYR A CA 1
ATOM 728 C C . TYR A 1 87 ? -16.677 -4.937 18.701 1.00 95.56 87 TYR A C 1
ATOM 730 O O . TYR A 1 87 ? -16.874 -5.029 17.491 1.00 95.56 87 TYR A O 1
ATOM 738 N N . ILE A 1 88 ? -17.286 -4.026 19.451 1.00 96.00 88 ILE A N 1
ATOM 739 C CA . ILE A 1 88 ? -18.109 -2.950 18.899 1.00 96.00 88 ILE A CA 1
ATOM 740 C C . ILE A 1 88 ? -17.326 -1.652 19.020 1.00 96.00 88 ILE A C 1
ATOM 742 O O . ILE A 1 88 ? -16.778 -1.330 20.071 1.00 96.00 88 ILE A O 1
ATOM 746 N N . THR A 1 89 ? -17.259 -0.902 17.926 1.00 94.94 89 THR A N 1
ATOM 747 C CA . THR A 1 89 ? -16.649 0.425 17.891 1.00 94.94 89 THR A CA 1
ATOM 748 C C . THR A 1 89 ? -17.740 1.486 17.777 1.00 94.94 89 THR A C 1
ATOM 750 O O . THR A 1 89 ? -18.477 1.535 16.794 1.00 94.94 89 THR A O 1
ATOM 753 N N . THR A 1 90 ? -17.856 2.344 18.787 1.00 93.69 90 THR A N 1
ATOM 754 C CA . THR A 1 90 ? -18.893 3.378 18.892 1.00 93.69 90 THR A CA 1
ATOM 755 C C . THR A 1 90 ? -18.265 4.758 18.772 1.00 93.69 90 THR A C 1
ATOM 757 O O . THR A 1 90 ? -17.309 5.087 19.476 1.00 93.69 90 THR A O 1
ATOM 760 N N . HIS A 1 91 ? -18.805 5.602 17.899 1.00 93.12 91 HIS A N 1
ATOM 761 C CA . HIS A 1 91 ? -18.327 6.972 17.735 1.00 93.12 91 HIS A CA 1
ATOM 762 C C . HIS A 1 91 ? -18.500 7.775 19.042 1.00 93.12 91 HIS A C 1
ATOM 764 O O . HIS A 1 91 ? -19.581 7.811 19.624 1.00 93.12 91 HIS A O 1
ATOM 770 N N . ASN A 1 92 ? -17.465 8.494 19.483 1.00 88.69 92 ASN A N 1
ATOM 771 C CA . ASN A 1 92 ? -17.440 9.236 20.753 1.00 88.69 92 ASN A CA 1
ATOM 772 C C . ASN A 1 92 ? -18.570 10.276 20.880 1.00 88.69 92 ASN A C 1
ATOM 774 O O . ASN A 1 92 ? -19.109 10.511 21.955 1.00 88.69 92 ASN A O 1
ATOM 778 N N . ASN A 1 93 ? -18.955 10.876 19.757 1.00 85.25 93 ASN A N 1
ATOM 779 C CA . ASN A 1 93 ? -20.022 11.860 19.652 1.00 85.25 93 ASN A CA 1
ATOM 780 C C . ASN A 1 93 ? -21.353 11.267 19.150 1.00 85.25 93 ASN A C 1
ATOM 782 O O . ASN A 1 93 ? -22.125 11.973 18.502 1.00 85.25 93 ASN A O 1
ATOM 786 N N . ALA A 1 94 ? -21.605 9.973 19.388 1.00 80.56 94 ALA A N 1
ATOM 787 C CA . ALA A 1 94 ? -22.803 9.279 18.907 1.00 80.56 94 ALA A CA 1
ATOM 788 C C . ALA A 1 94 ? -24.103 10.026 19.255 1.00 80.56 94 ALA A C 1
ATOM 790 O O . ALA A 1 94 ? -24.966 10.184 18.399 1.00 80.56 94 ALA A O 1
ATOM 791 N N . ALA A 1 95 ? -24.197 10.584 20.467 1.00 76.25 95 ALA A N 1
ATOM 792 C CA . ALA A 1 95 ? -25.385 11.297 20.941 1.00 76.25 95 ALA A CA 1
ATOM 793 C C . ALA A 1 95 ? -25.697 12.608 20.190 1.00 76.25 95 ALA A C 1
ATOM 795 O O . ALA A 1 95 ? -26.847 13.038 20.182 1.00 76.25 95 ALA A O 1
ATOM 796 N N . LYS A 1 96 ? -24.699 13.263 19.573 1.00 80.00 96 LYS A N 1
ATOM 797 C CA . LYS A 1 96 ? -24.904 14.507 18.803 1.00 80.00 96 LYS A CA 1
ATOM 798 C C . LYS A 1 96 ? -25.038 14.266 17.300 1.00 80.00 96 LYS A C 1
ATOM 800 O O . LYS A 1 96 ? -25.250 15.225 16.562 1.00 80.00 96 LYS A O 1
ATOM 805 N N . ARG A 1 97 ? -24.855 13.028 16.829 1.00 79.81 97 ARG A N 1
ATOM 806 C CA . ARG A 1 97 ? -25.009 12.699 15.409 1.00 79.81 97 ARG A CA 1
ATOM 807 C C . ARG A 1 97 ? -26.478 12.496 15.052 1.00 79.81 97 ARG A C 1
ATOM 809 O O . ARG A 1 97 ? -27.311 12.146 15.883 1.00 79.81 97 ARG A O 1
ATOM 816 N N . GLU A 1 98 ? -26.784 12.741 13.785 1.00 81.31 98 GLU A N 1
ATOM 817 C CA . GLU A 1 98 ? -28.124 12.552 13.237 1.00 81.31 98 GLU A CA 1
ATOM 818 C C . GLU A 1 98 ? -28.517 11.069 13.287 1.00 81.31 98 GLU A C 1
ATOM 820 O O . GLU A 1 98 ? -27.679 10.198 13.069 1.00 81.31 98 GLU A O 1
ATOM 825 N N . LYS A 1 99 ? -29.797 10.769 13.544 1.00 74.81 99 LYS A N 1
ATOM 826 C CA . LYS A 1 99 ? -30.283 9.392 13.773 1.00 74.81 99 LYS A CA 1
ATOM 827 C C . LYS A 1 99 ? -30.081 8.439 12.589 1.00 74.81 99 LYS A C 1
ATOM 829 O O . LYS A 1 99 ? -30.057 7.232 12.787 1.00 74.81 99 LYS A O 1
ATOM 834 N N . TRP A 1 100 ? -29.963 8.963 11.369 1.00 78.69 100 TRP A N 1
ATOM 835 C CA . TRP A 1 100 ? -29.661 8.156 10.181 1.00 78.69 100 TRP A CA 1
ATOM 836 C C . TRP A 1 100 ? -28.166 7.844 10.045 1.00 78.69 100 TRP A C 1
ATOM 838 O O . TRP A 1 100 ? -27.790 6.971 9.265 1.00 78.69 100 TRP A O 1
ATOM 848 N N . SER A 1 101 ? -27.301 8.552 10.777 1.00 80.06 101 SER A N 1
ATOM 849 C CA . SER A 1 101 ? -25.866 8.308 10.765 1.00 80.06 101 SER A CA 1
ATOM 850 C C . SER A 1 101 ? -25.566 7.096 11.628 1.00 80.06 101 SER A C 1
ATOM 852 O O . SER A 1 101 ? -25.816 7.082 12.832 1.00 80.06 101 SER A O 1
ATOM 854 N N . ARG A 1 102 ? -24.996 6.069 11.006 1.00 82.81 102 ARG A N 1
ATOM 855 C CA . ARG A 1 102 ? -24.534 4.890 11.725 1.00 82.81 102 ARG A CA 1
ATOM 856 C C . ARG A 1 102 ? -23.351 5.258 12.623 1.00 82.81 102 ARG A C 1
ATOM 858 O O . ARG A 1 102 ? -22.346 5.799 12.154 1.00 82.81 102 ARG A O 1
ATOM 865 N N . VAL A 1 103 ? -23.494 4.969 13.912 1.00 89.00 103 VAL A N 1
ATOM 866 C CA . VAL A 1 103 ? -22.542 5.345 14.971 1.00 89.00 103 VAL A CA 1
ATOM 867 C C . VAL A 1 103 ? -21.766 4.161 15.538 1.00 89.00 103 VAL A C 1
ATOM 869 O O . VAL A 1 103 ? -20.728 4.381 16.158 1.00 89.00 103 VAL A O 1
ATOM 872 N N . GLU A 1 104 ? -22.244 2.940 15.303 1.00 92.81 104 GLU A N 1
ATOM 873 C CA . GLU A 1 104 ? -21.672 1.695 15.814 1.00 92.81 104 GLU A CA 1
ATOM 874 C C . GLU A 1 104 ? -21.257 0.776 14.668 1.00 92.81 104 GLU A C 1
ATOM 876 O O . GLU A 1 104 ? -21.984 0.644 13.673 1.00 92.81 104 GLU A O 1
ATOM 881 N N . TYR A 1 105 ? -20.067 0.190 14.826 1.00 95.06 105 TYR A N 1
ATOM 882 C CA . TYR A 1 105 ? -19.464 -0.737 13.879 1.00 95.06 105 TYR A CA 1
ATOM 883 C C . TYR A 1 105 ? -18.914 -1.976 14.591 1.00 95.06 105 TYR A C 1
ATOM 885 O O . TYR A 1 105 ? -17.986 -1.863 15.396 1.00 95.06 105 TYR A O 1
ATOM 893 N N . GLU A 1 106 ? -19.461 -3.147 14.278 1.00 96.38 106 GLU A N 1
ATOM 894 C CA . GLU A 1 106 ? -18.957 -4.457 14.697 1.00 96.38 106 GLU A CA 1
ATOM 895 C C . GLU A 1 106 ? -17.668 -4.836 13.945 1.00 96.38 106 GLU A C 1
ATOM 897 O O . GLU A 1 106 ? -17.584 -4.784 12.712 1.00 96.38 106 GLU A O 1
ATOM 902 N N . VAL A 1 107 ? -16.664 -5.252 14.714 1.00 96.31 107 VAL A N 1
ATOM 903 C CA . VAL A 1 107 ? -15.397 -5.805 14.243 1.00 96.31 107 VAL A CA 1
ATOM 904 C C . VAL A 1 107 ? -15.242 -7.213 14.807 1.00 96.31 107 VAL A C 1
ATOM 906 O O . VAL A 1 107 ? -15.194 -7.415 16.023 1.00 96.31 107 VAL A O 1
ATOM 909 N N . THR A 1 108 ? -15.131 -8.185 13.912 1.00 95.50 108 THR A N 1
ATOM 910 C CA . THR A 1 108 ? -14.885 -9.586 14.235 1.00 95.50 108 THR A CA 1
ATOM 911 C C . THR A 1 108 ? -13.431 -9.948 13.972 1.00 95.50 108 THR A C 1
ATOM 913 O O . THR A 1 108 ? -12.798 -9.470 13.024 1.00 95.50 108 THR A O 1
ATOM 916 N N . ILE A 1 109 ? -12.884 -10.782 14.847 1.00 94.06 109 ILE A N 1
ATOM 917 C CA . ILE A 1 109 ? -11.505 -11.255 14.797 1.00 94.06 109 ILE A CA 1
ATOM 918 C C . ILE A 1 109 ? -11.535 -12.776 14.734 1.00 94.06 109 ILE A C 1
ATOM 920 O O . ILE A 1 109 ? -12.281 -13.423 15.468 1.00 94.06 109 ILE A O 1
ATOM 924 N N . ASN A 1 110 ? -10.719 -13.342 13.850 1.00 91.25 110 ASN A N 1
ATOM 925 C CA . ASN A 1 110 ? -10.517 -14.7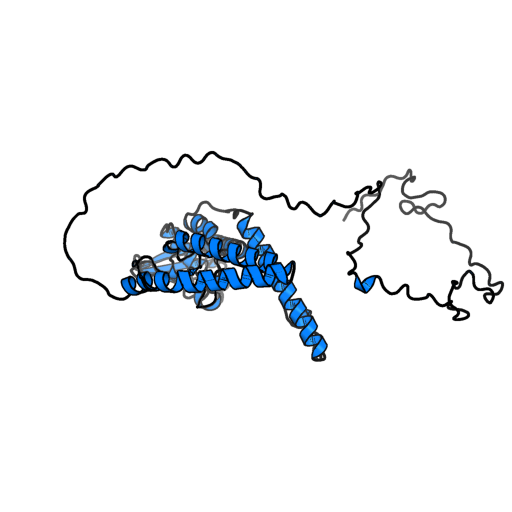86 13.812 1.00 91.25 110 ASN A CA 1
ATOM 926 C C . ASN A 1 110 ? -9.695 -15.267 15.026 1.00 91.25 110 ASN A C 1
ATOM 928 O O . ASN A 1 110 ? -8.911 -14.494 15.578 1.00 91.25 110 ASN A O 1
ATOM 932 N N . ASP A 1 111 ? -9.805 -16.546 15.393 1.00 82.69 111 ASP A N 1
ATOM 933 C CA . ASP A 1 111 ? -9.154 -17.117 16.586 1.00 82.69 111 ASP A CA 1
ATOM 934 C C . ASP A 1 111 ? -7.620 -16.895 16.597 1.00 82.69 111 ASP A C 1
ATOM 936 O O . ASP A 1 111 ? -7.032 -16.617 17.643 1.00 82.69 111 ASP A O 1
ATOM 940 N N . ASP A 1 112 ? -6.982 -16.886 15.421 1.00 82.62 112 ASP A N 1
ATOM 941 C CA . ASP A 1 112 ? -5.535 -16.657 15.261 1.00 82.62 112 ASP A CA 1
ATOM 942 C C . ASP A 1 112 ? -5.117 -15.171 15.252 1.00 82.62 112 ASP A C 1
ATOM 944 O O . ASP A 1 112 ? -3.951 -14.854 15.008 1.00 82.62 112 ASP A O 1
ATOM 948 N N . LYS A 1 113 ? -6.053 -14.226 15.430 1.00 81.62 113 LYS A N 1
ATOM 949 C CA . LYS A 1 113 ? -5.832 -12.766 15.284 1.00 81.62 113 LYS A CA 1
ATOM 950 C C . LYS A 1 113 ? -5.214 -12.356 13.938 1.00 81.62 113 LYS A C 1
ATOM 952 O O . LYS A 1 113 ? -4.616 -11.289 13.805 1.00 81.62 113 LYS A O 1
ATOM 957 N N . SER A 1 114 ? -5.344 -13.210 12.928 1.00 85.00 114 SER A N 1
ATOM 958 C CA . SER A 1 114 ? -4.768 -13.009 11.597 1.00 85.00 114 SER A CA 1
ATOM 959 C C . SER A 1 114 ? -5.683 -12.193 10.685 1.00 85.00 114 SER A C 1
ATOM 961 O O . SER A 1 114 ? -5.207 -11.498 9.786 1.00 85.00 114 SER A O 1
ATOM 963 N N . ILE A 1 115 ? -6.993 -12.264 10.925 1.00 91.69 115 ILE A N 1
ATOM 964 C CA . ILE A 1 115 ? -8.030 -11.624 10.120 1.00 91.69 115 ILE A CA 1
ATOM 965 C C . ILE A 1 115 ? -8.903 -10.773 11.038 1.00 91.69 115 ILE A C 1
ATOM 967 O O . ILE A 1 115 ? -9.304 -11.200 12.117 1.00 91.69 115 ILE A O 1
ATOM 971 N N . PHE A 1 116 ? -9.177 -9.564 10.560 1.00 93.88 116 PHE A N 1
ATOM 972 C CA . PHE A 1 116 ? -10.021 -8.551 11.177 1.00 93.88 116 PHE A CA 1
ATOM 973 C C . PHE A 1 116 ? -11.037 -8.166 10.119 1.00 93.88 116 PHE A C 1
ATOM 975 O O . PHE A 1 116 ? -10.650 -7.663 9.060 1.00 93.88 116 PHE A O 1
ATOM 982 N N . THR A 1 117 ? -12.305 -8.410 10.395 1.00 94.81 117 THR A N 1
ATOM 983 C CA . THR A 1 117 ? -13.398 -8.100 9.483 1.00 94.81 117 THR A CA 1
ATOM 984 C C . THR A 1 117 ? -14.279 -7.066 10.155 1.00 94.81 117 THR A C 1
ATOM 986 O O . THR A 1 117 ? -14.680 -7.231 11.300 1.00 94.81 117 THR A O 1
ATOM 989 N N . CYS A 1 118 ? -14.544 -5.964 9.462 1.00 95.00 118 CYS A N 1
ATOM 990 C CA . CYS A 1 118 ? -15.414 -4.910 9.963 1.00 95.00 118 CYS A CA 1
ATOM 991 C C . CYS A 1 118 ? -16.649 -4.823 9.082 1.00 95.00 118 CYS A C 1
ATOM 993 O O . CYS A 1 118 ? -16.544 -4.801 7.856 1.00 95.00 118 CYS A O 1
ATOM 995 N N . GLU A 1 119 ? -17.810 -4.672 9.701 1.00 94.50 119 GLU A N 1
ATOM 996 C CA . GLU A 1 119 ? -19.077 -4.556 8.983 1.00 94.50 119 GLU A CA 1
ATOM 997 C C . GLU A 1 119 ? -19.195 -3.309 8.090 1.00 94.50 119 GLU A C 1
ATOM 999 O O . GLU A 1 119 ? -20.092 -3.230 7.254 1.00 94.50 119 GLU A O 1
ATOM 1004 N N . CYS A 1 120 ? -18.289 -2.333 8.227 1.00 92.25 120 CYS A N 1
ATOM 1005 C CA . CYS A 1 120 ? -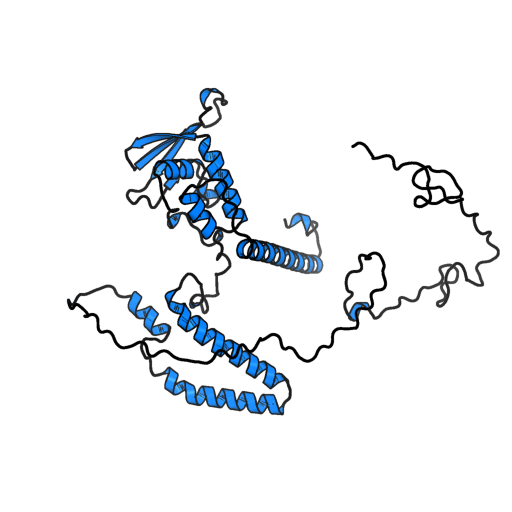18.220 -1.190 7.312 1.00 92.25 120 CYS A CA 1
ATOM 1006 C C . CYS A 1 120 ? -17.815 -1.575 5.874 1.00 92.25 120 CYS A C 1
ATOM 1008 O O . CYS A 1 120 ? -17.995 -0.767 4.965 1.00 92.25 120 CYS A O 1
ATOM 1010 N N . GLY A 1 121 ? -17.233 -2.762 5.656 1.00 90.62 121 GLY A N 1
ATOM 1011 C CA . GLY A 1 121 ? -16.869 -3.261 4.323 1.00 90.62 121 GLY A CA 1
ATOM 1012 C C . GLY A 1 121 ? -15.691 -2.545 3.640 1.00 90.62 121 GLY A C 1
ATOM 1013 O O . GLY A 1 121 ? -15.416 -2.755 2.456 1.00 90.62 121 GLY A O 1
ATOM 1014 N N . GLN A 1 122 ? -14.994 -1.642 4.338 1.00 91.00 122 GLN A N 1
ATOM 1015 C CA . GLN A 1 122 ? -13.958 -0.797 3.730 1.00 91.00 122 GLN A CA 1
ATOM 1016 C C . GLN A 1 122 ? -12.815 -1.622 3.125 1.00 91.00 122 GLN A C 1
ATOM 1018 O O . GLN A 1 122 ? -12.272 -1.249 2.079 1.00 91.00 122 GLN A O 1
ATOM 1023 N N . PHE A 1 123 ? -12.445 -2.738 3.758 1.00 91.56 123 PHE A N 1
ATOM 1024 C CA . PHE A 1 123 ? -11.358 -3.584 3.280 1.00 91.56 123 PHE A CA 1
ATOM 1025 C C . PHE A 1 123 ? -11.750 -4.298 1.985 1.00 91.56 123 PHE A C 1
ATOM 1027 O O . PHE A 1 123 ? -10.960 -4.374 1.052 1.00 91.56 123 PHE A O 1
ATOM 1034 N N . GLU A 1 124 ? -12.990 -4.741 1.858 1.00 92.12 124 GLU A N 1
ATOM 1035 C CA . GLU A 1 124 ? -13.514 -5.405 0.671 1.00 92.12 124 GLU A CA 1
ATOM 1036 C C . GLU A 1 124 ? -13.508 -4.455 -0.537 1.00 92.12 124 GLU A C 1
ATOM 1038 O O . GLU A 1 124 ? -13.135 -4.856 -1.645 1.00 92.12 124 GLU A O 1
ATOM 1043 N N . HIS A 1 125 ? -13.840 -3.179 -0.310 1.00 88.25 125 HIS A N 1
ATOM 1044 C CA . HIS A 1 125 ? -13.916 -2.154 -1.352 1.00 88.25 125 HIS A CA 1
ATOM 1045 C C . HIS A 1 125 ? -12.566 -1.528 -1.711 1.00 88.25 125 HIS A C 1
ATOM 1047 O O . HIS A 1 125 ? -12.210 -1.421 -2.884 1.00 88.25 125 HIS A O 1
ATOM 1053 N N . THR A 1 126 ? -11.821 -1.076 -0.705 1.00 88.62 126 THR A N 1
ATOM 1054 C CA . THR A 1 126 ? -10.585 -0.295 -0.892 1.00 88.62 126 THR A CA 1
ATOM 1055 C C . THR A 1 126 ? -9.324 -1.104 -0.668 1.00 88.62 126 THR A C 1
ATOM 1057 O O . THR A 1 126 ? -8.234 -0.639 -1.004 1.00 88.62 126 THR A O 1
ATOM 1060 N N . ARG A 1 127 ? -9.463 -2.326 -0.138 1.00 90.56 127 ARG A N 1
ATOM 1061 C CA . ARG A 1 127 ? -8.340 -3.212 0.161 1.00 90.56 127 ARG A CA 1
ATOM 1062 C C . ARG A 1 127 ? -7.366 -2.594 1.172 1.00 90.56 127 ARG A C 1
ATOM 1064 O O . ARG A 1 127 ? -6.161 -2.813 1.095 1.00 90.56 127 ARG A O 1
ATOM 1071 N N . MET A 1 128 ? -7.910 -1.808 2.102 1.00 90.81 128 MET A N 1
ATOM 1072 C CA . MET A 1 128 ? -7.225 -1.185 3.231 1.00 90.81 128 MET A CA 1
ATOM 1073 C C . MET A 1 128 ? -8.089 -1.318 4.489 1.00 90.81 128 MET A C 1
ATOM 1075 O O . MET A 1 128 ? -9.314 -1.231 4.415 1.00 90.81 128 MET A O 1
ATOM 1079 N N . LEU A 1 129 ? -7.449 -1.547 5.637 1.00 93.62 129 LEU A N 1
ATOM 1080 C CA . LEU A 1 129 ? -8.124 -1.615 6.935 1.00 93.62 129 LEU A CA 1
ATOM 1081 C C . LEU A 1 129 ? -8.871 -0.310 7.229 1.00 93.62 129 LEU A C 1
ATOM 1083 O O . LEU A 1 129 ? -8.314 0.767 7.045 1.00 93.62 129 LEU A O 1
ATOM 1087 N N . CYS A 1 130 ? -10.111 -0.395 7.713 1.00 95.25 130 CYS A N 1
ATOM 1088 C CA . CYS A 1 130 ? -10.856 0.779 8.166 1.00 95.25 130 CYS A CA 1
ATOM 1089 C C . CYS A 1 130 ? -10.327 1.329 9.492 1.00 95.25 130 CYS A C 1
ATOM 1091 O O . CYS A 1 130 ? -9.681 0.628 10.272 1.00 95.25 130 CYS A O 1
ATOM 1093 N N . CYS A 1 131 ? -10.704 2.571 9.794 1.00 95.19 131 CYS A N 1
ATOM 1094 C CA . CYS A 1 131 ? -10.432 3.210 11.079 1.00 95.19 131 CYS A CA 1
ATOM 1095 C C . CYS A 1 131 ? -10.972 2.405 12.279 1.00 95.19 131 CYS A C 1
ATOM 1097 O O . CYS A 1 131 ? -10.320 2.369 13.319 1.00 95.19 131 CYS A O 1
ATOM 1099 N N . HIS A 1 132 ? -12.103 1.701 12.129 1.00 95.50 132 HIS A N 1
ATOM 1100 C CA . HIS A 1 132 ? -12.681 0.847 13.179 1.00 95.50 132 HIS A CA 1
ATOM 1101 C C . HIS A 1 132 ? -11.785 -0.345 13.514 1.00 95.50 132 HIS A C 1
ATOM 1103 O O . HIS A 1 132 ? -11.436 -0.549 14.673 1.00 95.50 132 HIS A O 1
ATOM 1109 N N . ALA A 1 133 ? -11.362 -1.103 12.497 1.00 95.50 133 ALA A N 1
ATOM 1110 C CA . ALA A 1 133 ? -10.478 -2.250 12.686 1.00 95.50 133 ALA A CA 1
ATOM 1111 C C . ALA A 1 133 ? -9.121 -1.804 13.246 1.00 95.50 133 ALA A C 1
ATOM 1113 O O . ALA A 1 133 ? -8.624 -2.409 14.191 1.00 95.50 133 ALA A O 1
ATOM 1114 N N . LEU A 1 134 ? -8.562 -0.700 12.738 1.00 95.50 134 LEU A N 1
ATOM 1115 C CA . LEU A 1 134 ? -7.314 -0.132 13.256 1.00 95.50 134 LEU A CA 1
ATOM 1116 C C . LEU A 1 134 ? -7.421 0.269 14.730 1.00 95.50 134 LEU A C 1
ATOM 1118 O O . LEU A 1 134 ? -6.488 0.023 15.492 1.00 95.50 134 LEU A O 1
ATOM 1122 N N . ARG A 1 135 ? -8.561 0.828 15.150 1.00 95.38 135 ARG A N 1
ATOM 1123 C CA . ARG A 1 135 ? -8.799 1.185 16.551 1.00 95.38 135 ARG A CA 1
ATOM 1124 C C . ARG A 1 135 ? -8.844 -0.043 17.464 1.00 95.38 135 ARG A C 1
ATOM 1126 O O . ARG A 1 135 ? -8.286 -0.007 18.557 1.00 95.38 135 ARG A O 1
ATOM 1133 N N . VAL A 1 136 ? -9.453 -1.141 17.014 1.00 94.88 136 VAL A N 1
ATOM 1134 C CA . VAL A 1 136 ? -9.435 -2.418 17.754 1.00 94.88 136 VAL A CA 1
ATOM 1135 C C . VAL A 1 136 ? -8.009 -2.970 17.850 1.00 94.88 136 VAL A C 1
ATOM 1137 O O . VAL A 1 136 ? -7.578 -3.371 18.927 1.00 94.88 136 VAL A O 1
ATOM 1140 N N . MET A 1 137 ? -7.242 -2.934 16.757 1.00 94.31 137 MET A N 1
ATOM 1141 C CA . MET A 1 137 ? -5.842 -3.385 16.742 1.00 94.31 137 MET A CA 1
ATOM 1142 C C . MET A 1 137 ? -4.948 -2.582 17.698 1.00 94.31 137 MET A C 1
ATOM 1144 O O . MET A 1 137 ? -4.042 -3.145 18.310 1.00 94.31 137 MET A O 1
ATOM 1148 N N . GLU A 1 138 ? -5.211 -1.282 17.843 1.00 92.88 138 GLU A N 1
ATOM 1149 C CA . GLU A 1 138 ? -4.515 -0.406 18.788 1.00 92.88 138 GLU A CA 1
ATOM 1150 C C . GLU A 1 138 ? -4.771 -0.815 20.249 1.00 92.88 138 GLU A C 1
ATOM 1152 O O . GLU A 1 138 ? -3.829 -0.884 21.041 1.00 92.88 138 GLU A O 1
ATOM 1157 N N . ILE A 1 139 ? -6.024 -1.130 20.598 1.00 91.69 139 ILE A N 1
ATOM 1158 C CA . ILE A 1 139 ? -6.429 -1.547 21.955 1.00 91.69 139 ILE A CA 1
ATOM 1159 C C . ILE A 1 139 ? -5.922 -2.945 22.293 1.00 91.69 139 ILE A C 1
ATOM 1161 O O . ILE A 1 139 ? -5.550 -3.209 23.431 1.00 91.69 139 ILE A O 1
ATOM 1165 N N . LEU A 1 140 ? -5.841 -3.824 21.296 1.00 91.50 140 LEU A N 1
ATOM 1166 C CA . LEU A 1 140 ? -5.192 -5.127 21.432 1.00 91.50 140 LEU A CA 1
ATOM 1167 C C . LEU A 1 140 ? -3.661 -5.043 21.443 1.00 91.50 140 LEU A C 1
ATOM 1169 O O . LEU A 1 140 ? -3.006 -6.080 21.541 1.00 91.50 140 LEU A O 1
ATOM 1173 N N . HIS A 1 141 ? -3.102 -3.833 21.337 1.00 90.62 141 HIS A N 1
ATOM 1174 C CA . HIS A 1 141 ? -1.669 -3.557 21.376 1.00 90.62 141 HIS A CA 1
ATOM 1175 C C . HIS A 1 141 ? -0.867 -4.412 20.391 1.00 90.62 141 HIS A C 1
ATOM 1177 O O . HIS A 1 141 ? 0.201 -4.922 20.720 1.00 90.62 141 HIS A O 1
ATOM 1183 N N . LEU A 1 142 ? -1.386 -4.582 19.171 1.00 91.38 142 LEU A N 1
ATOM 1184 C CA . LEU A 1 142 ? -0.645 -5.300 18.143 1.00 91.38 142 LEU A CA 1
ATOM 1185 C C . LEU A 1 142 ? 0.620 -4.529 17.759 1.00 91.38 142 LEU A C 1
ATOM 1187 O O . LEU A 1 142 ? 0.587 -3.321 17.519 1.00 91.38 142 LEU A O 1
ATOM 1191 N N . ASP A 1 143 ? 1.736 -5.243 17.652 1.00 90.88 143 ASP A N 1
ATOM 1192 C CA . ASP A 1 143 ? 2.991 -4.649 17.195 1.00 90.88 143 ASP A CA 1
ATOM 1193 C C . ASP A 1 143 ? 3.056 -4.522 15.670 1.00 90.88 143 ASP A C 1
ATOM 1195 O O . ASP A 1 143 ? 3.668 -3.596 15.129 1.00 90.88 143 ASP A O 1
ATOM 1199 N N . GLU A 1 144 ? 2.386 -5.437 14.970 1.00 93.25 144 GLU A N 1
ATOM 1200 C CA . GLU A 1 144 ? 2.441 -5.581 13.522 1.00 93.25 144 GLU A CA 1
ATOM 1201 C C . GLU A 1 144 ? 1.042 -5.677 12.907 1.00 93.25 144 GLU A C 1
ATOM 1203 O O . GLU A 1 144 ? 0.068 -6.103 13.528 1.00 93.25 144 GLU A O 1
ATOM 1208 N N . ILE A 1 145 ? 0.953 -5.280 11.638 1.00 93.75 145 ILE A N 1
ATOM 1209 C CA . ILE A 1 145 ? -0.256 -5.448 10.831 1.00 93.75 145 ILE A CA 1
ATOM 1210 C C . ILE A 1 145 ? -0.275 -6.907 10.360 1.00 93.75 145 ILE A C 1
ATOM 1212 O O . ILE A 1 145 ? 0.713 -7.336 9.755 1.00 93.75 145 ILE A O 1
ATOM 1216 N N . PRO A 1 146 ? -1.368 -7.662 10.572 1.00 92.56 146 PRO A N 1
ATOM 1217 C CA . PRO A 1 146 ? -1.482 -9.026 10.093 1.00 92.56 146 PRO A CA 1
ATOM 1218 C C . PRO A 1 146 ? -1.213 -9.121 8.594 1.00 92.56 146 PRO A C 1
ATOM 1220 O O . PRO A 1 146 ? -1.735 -8.334 7.801 1.00 92.56 146 PRO A O 1
ATOM 1223 N N . LYS A 1 147 ? -0.425 -10.126 8.202 1.00 90.31 147 LYS A N 1
ATOM 1224 C CA . LYS A 1 147 ? 0.028 -10.321 6.815 1.00 90.31 147 LYS A CA 1
ATOM 1225 C C . LYS A 1 147 ? -1.125 -10.393 5.813 1.00 90.31 147 LYS A C 1
ATOM 1227 O O . LYS A 1 147 ? -0.989 -9.886 4.708 1.00 90.31 147 LYS A O 1
ATOM 1232 N N . HIS A 1 148 ? -2.266 -10.956 6.212 1.00 90.56 148 HIS A N 1
ATOM 1233 C CA . HIS A 1 148 ? -3.466 -11.041 5.375 1.00 90.56 148 HIS A CA 1
ATOM 1234 C C . HIS A 1 148 ? -3.988 -9.663 4.926 1.00 90.56 148 HIS A C 1
ATOM 1236 O O . HIS A 1 148 ? -4.543 -9.520 3.838 1.00 90.56 148 HIS A O 1
ATOM 1242 N N . HIS A 1 149 ? -3.776 -8.632 5.744 1.00 91.56 149 HIS A N 1
ATOM 1243 C CA . HIS A 1 149 ? -4.226 -7.267 5.468 1.00 91.56 149 HIS A CA 1
ATOM 1244 C C . HIS A 1 149 ? -3.186 -6.415 4.741 1.00 91.56 149 HIS A C 1
ATOM 1246 O O . HIS A 1 149 ? -3.463 -5.266 4.398 1.00 91.56 149 HIS A O 1
ATOM 1252 N N . ILE A 1 150 ? -1.999 -6.968 4.481 1.00 92.06 150 ILE A N 1
ATOM 1253 C CA . ILE A 1 150 ? -0.935 -6.316 3.721 1.00 92.06 150 ILE A CA 1
ATOM 1254 C C . ILE A 1 150 ? -0.993 -6.824 2.284 1.00 92.06 150 ILE A C 1
ATOM 1256 O O . ILE A 1 150 ? -0.649 -7.964 1.984 1.00 92.06 150 ILE A O 1
ATOM 1260 N N . LEU A 1 151 ? -1.390 -5.952 1.362 1.00 90.56 151 LEU A N 1
ATOM 1261 C CA . LEU A 1 151 ? -1.439 -6.283 -0.060 1.00 90.56 151 LEU A CA 1
ATOM 1262 C C . LEU A 1 151 ? -0.229 -5.724 -0.795 1.00 90.56 151 LEU A C 1
ATOM 1264 O O . LEU A 1 151 ? 0.060 -4.532 -0.693 1.00 90.56 151 LEU A O 1
ATOM 1268 N N . LYS A 1 152 ? 0.413 -6.566 -1.617 1.00 87.19 152 LYS A N 1
ATOM 1269 C CA . LYS A 1 152 ? 1.629 -6.230 -2.382 1.00 87.19 152 LYS A CA 1
ATOM 1270 C C . LYS A 1 152 ? 1.498 -4.940 -3.200 1.00 87.19 152 LYS A C 1
ATOM 1272 O O . LYS A 1 152 ? 2.427 -4.152 -3.253 1.00 87.19 152 LYS A O 1
ATOM 1277 N N . ARG A 1 153 ? 0.316 -4.656 -3.761 1.00 87.44 153 ARG A N 1
ATOM 1278 C CA . ARG A 1 153 ? 0.035 -3.402 -4.495 1.00 87.44 153 ARG A CA 1
ATOM 1279 C C . ARG A 1 153 ? 0.324 -2.134 -3.677 1.00 87.44 153 ARG A C 1
ATOM 1281 O O . ARG A 1 153 ? 0.633 -1.098 -4.256 1.00 87.44 153 ARG A O 1
ATOM 1288 N N . TRP A 1 154 ? 0.178 -2.197 -2.358 1.00 89.75 154 TRP A N 1
ATOM 1289 C CA . TRP A 1 154 ? 0.314 -1.052 -1.460 1.00 89.75 154 TRP A CA 1
ATOM 1290 C C . TRP A 1 154 ? 1.695 -0.945 -0.815 1.00 89.75 154 TRP A C 1
ATOM 1292 O O . TRP A 1 154 ? 1.991 0.067 -0.170 1.00 89.75 154 TRP A O 1
ATOM 1302 N N . THR A 1 155 ? 2.544 -1.961 -0.983 1.00 89.19 155 THR A N 1
ATOM 1303 C CA . THR A 1 155 ? 3.874 -1.997 -0.378 1.00 89.19 155 THR A CA 1
ATOM 1304 C C . THR A 1 155 ? 4.898 -1.226 -1.208 1.00 89.19 155 THR A C 1
ATOM 1306 O O . THR A 1 155 ? 4.692 -0.935 -2.387 1.00 89.19 155 THR A O 1
ATOM 1309 N N . ARG A 1 156 ? 6.035 -0.881 -0.595 1.00 85.38 156 ARG A N 1
ATOM 1310 C CA . ARG A 1 156 ? 7.170 -0.227 -1.275 1.00 85.38 156 ARG A CA 1
ATOM 1311 C C . ARG A 1 156 ? 7.707 -1.046 -2.452 1.00 85.38 156 ARG A C 1
ATOM 1313 O O . ARG A 1 156 ? 8.272 -0.470 -3.374 1.00 85.38 156 ARG A O 1
ATOM 1320 N N . ASP A 1 157 ? 7.468 -2.353 -2.442 1.00 80.94 157 ASP A N 1
ATOM 1321 C CA . ASP A 1 157 ? 7.877 -3.302 -3.476 1.00 80.94 157 ASP A CA 1
ATOM 1322 C C . ASP A 1 157 ? 6.721 -3.663 -4.432 1.00 80.94 157 ASP A C 1
ATOM 1324 O O . ASP A 1 157 ? 6.731 -4.701 -5.087 1.00 80.94 157 ASP A O 1
ATOM 1328 N N . ALA A 1 158 ? 5.713 -2.792 -4.569 1.00 81.06 158 ALA A N 1
ATOM 1329 C CA . ALA A 1 158 ? 4.566 -3.016 -5.455 1.00 81.06 158 ALA A CA 1
ATOM 1330 C C . ALA A 1 158 ? 4.938 -3.232 -6.933 1.00 81.06 158 ALA A C 1
ATOM 1332 O O . ALA A 1 158 ? 4.201 -3.903 -7.656 1.00 81.06 158 ALA A O 1
ATOM 1333 N N . ARG A 1 159 ? 6.066 -2.669 -7.390 1.00 72.19 159 ARG A N 1
ATOM 1334 C CA . ARG A 1 159 ? 6.584 -2.846 -8.761 1.00 72.19 159 ARG A CA 1
ATOM 1335 C C . ARG A 1 159 ? 7.459 -4.081 -8.926 1.00 72.19 159 ARG A C 1
ATOM 1337 O O . ARG A 1 159 ? 7.869 -4.386 -10.041 1.00 72.19 159 ARG A O 1
ATOM 1344 N N . ASP A 1 160 ? 7.705 -4.813 -7.848 1.00 70.56 160 ASP A N 1
ATOM 1345 C CA . ASP A 1 160 ? 8.445 -6.065 -7.868 1.00 70.56 160 ASP A CA 1
ATOM 1346 C C . ASP A 1 160 ? 7.545 -7.233 -8.313 1.00 70.56 160 ASP A C 1
ATOM 1348 O O . ASP A 1 160 ? 7.368 -8.237 -7.620 1.00 70.56 160 ASP A O 1
ATOM 1352 N N . ILE A 1 161 ? 6.884 -7.047 -9.458 1.00 66.38 161 ILE A N 1
ATOM 1353 C CA . ILE A 1 161 ? 6.063 -8.041 -10.149 1.00 66.38 161 ILE A CA 1
ATOM 1354 C C . ILE A 1 161 ? 6.769 -8.316 -11.468 1.00 66.38 161 ILE A C 1
ATOM 1356 O O . ILE A 1 161 ? 6.535 -7.671 -12.489 1.00 66.38 161 ILE A O 1
ATOM 1360 N N . LEU A 1 162 ? 7.710 -9.245 -11.403 1.00 63.75 162 LEU A N 1
ATOM 1361 C CA . LEU A 1 162 ? 8.454 -9.703 -12.563 1.00 63.75 162 LEU A CA 1
ATOM 1362 C C . LEU A 1 162 ? 7.637 -10.738 -13.362 1.00 63.75 162 LEU A C 1
ATOM 1364 O O . LEU A 1 162 ? 6.855 -11.467 -12.749 1.00 63.75 162 LEU A O 1
ATOM 1368 N N . PRO A 1 163 ? 7.809 -10.821 -14.699 1.00 60.28 163 PRO A N 1
ATOM 1369 C CA . PRO A 1 163 ? 7.248 -11.897 -15.526 1.00 60.28 163 PRO A CA 1
ATOM 1370 C C . PRO A 1 163 ? 7.569 -13.284 -14.960 1.00 60.28 163 PRO A C 1
ATOM 1372 O O . PRO A 1 163 ? 8.602 -13.423 -14.315 1.00 60.28 163 PRO A O 1
ATOM 1375 N N . ASP A 1 164 ? 6.763 -14.313 -15.247 1.00 58.16 164 ASP A N 1
ATOM 1376 C CA . ASP A 1 164 ? 6.868 -15.649 -14.618 1.00 58.16 164 ASP A CA 1
ATOM 1377 C C . ASP A 1 164 ? 8.296 -16.228 -14.595 1.00 58.16 164 ASP A C 1
ATOM 1379 O O . ASP A 1 164 ? 8.766 -16.695 -13.559 1.00 58.16 164 ASP A O 1
ATOM 1383 N N . HIS A 1 165 ? 9.040 -16.090 -15.696 1.00 58.34 165 HIS A N 1
ATOM 1384 C CA . HIS A 1 165 ? 10.436 -16.541 -15.815 1.00 58.34 165 HIS A CA 1
ATOM 1385 C C . HIS A 1 165 ? 11.453 -15.733 -14.972 1.00 58.34 165 HIS A C 1
ATOM 1387 O O . HIS A 1 165 ? 12.590 -16.158 -14.766 1.00 58.34 165 HIS A O 1
ATOM 1393 N N . LEU A 1 166 ? 11.053 -14.569 -14.461 1.00 57.00 166 LEU A N 1
ATOM 1394 C CA . LEU A 1 166 ? 11.845 -13.639 -13.652 1.00 57.00 166 LEU A CA 1
ATOM 1395 C C . LEU A 1 166 ? 11.302 -13.480 -12.220 1.00 57.00 166 LEU A C 1
ATOM 1397 O O . LEU A 1 166 ? 11.944 -12.820 -11.408 1.00 57.00 166 LEU A O 1
ATOM 1401 N N . VAL A 1 167 ? 10.174 -14.111 -11.856 1.00 63.34 167 VAL A N 1
ATOM 1402 C CA . VAL A 1 167 ? 9.581 -14.066 -10.494 1.00 63.34 167 VAL A CA 1
ATOM 1403 C C . VAL A 1 167 ? 10.583 -14.483 -9.404 1.00 63.34 167 VAL A C 1
ATOM 1405 O O . VAL A 1 167 ? 10.456 -14.105 -8.242 1.00 63.34 167 VAL A O 1
ATOM 1408 N N . GLN A 1 168 ? 11.605 -15.253 -9.771 1.00 58.28 168 GLN A N 1
ATOM 1409 C CA . GLN A 1 168 ? 12.725 -15.653 -8.917 1.00 58.28 168 GLN A CA 1
ATOM 1410 C C . GLN A 1 168 ? 13.578 -14.496 -8.367 1.00 58.28 168 GLN A C 1
ATOM 1412 O O . GLN A 1 168 ? 14.171 -14.658 -7.303 1.00 58.28 168 GLN A O 1
ATOM 1417 N N . TYR A 1 169 ? 13.600 -13.339 -9.038 1.00 56.97 169 TYR A N 1
ATOM 1418 C CA . TYR A 1 169 ? 14.387 -12.167 -8.632 1.00 56.97 169 TYR A CA 1
ATOM 1419 C C . TYR A 1 169 ? 13.612 -11.175 -7.757 1.00 56.97 169 TYR A C 1
ATOM 1421 O O . TYR A 1 169 ? 14.148 -10.119 -7.423 1.00 56.97 169 TYR A O 1
ATOM 1429 N N . GLN A 1 170 ? 12.372 -11.503 -7.380 1.00 65.06 170 GLN A N 1
ATOM 1430 C CA . GLN A 1 170 ? 11.603 -10.668 -6.464 1.00 65.06 170 GLN A CA 1
ATOM 1431 C C . GLN A 1 170 ? 12.279 -10.631 -5.086 1.00 65.06 170 GLN A C 1
ATOM 1433 O O . GLN A 1 170 ? 12.676 -11.666 -4.548 1.00 65.06 170 GLN A O 1
ATOM 1438 N N . LYS A 1 171 ? 12.391 -9.441 -4.497 1.00 60.44 171 LYS A N 1
ATOM 1439 C CA . LYS A 1 171 ? 13.021 -9.165 -3.197 1.00 60.44 171 LYS A CA 1
ATOM 1440 C C . LYS A 1 171 ? 12.429 -9.991 -2.060 1.00 60.44 171 LYS A C 1
ATOM 1442 O O . LYS A 1 171 ? 13.149 -10.354 -1.134 1.00 60.44 171 LYS A O 1
ATOM 1447 N N . ASP A 1 172 ? 11.144 -10.330 -2.159 1.00 59.28 172 ASP A N 1
ATOM 1448 C CA . ASP A 1 172 ? 10.435 -11.163 -1.181 1.00 59.28 172 ASP A CA 1
ATOM 1449 C C . ASP A 1 172 ? 11.007 -12.600 -1.105 1.00 59.28 172 ASP A C 1
ATOM 1451 O O . ASP A 1 172 ? 10.783 -13.315 -0.129 1.00 59.28 172 ASP A O 1
ATOM 1455 N N . LYS A 1 173 ? 11.796 -13.032 -2.104 1.00 59.84 173 LYS A N 1
ATOM 1456 C CA . LYS A 1 173 ? 12.518 -14.315 -2.131 1.00 59.84 173 LYS A CA 1
ATOM 1457 C C . LYS A 1 173 ? 13.970 -14.141 -1.668 1.00 59.84 173 LYS A C 1
ATOM 1459 O O . LYS A 1 173 ? 14.917 -14.390 -2.411 1.00 59.84 173 LYS A O 1
ATOM 1464 N N . ALA A 1 174 ? 14.150 -13.732 -0.410 1.00 53.38 174 ALA A N 1
ATOM 1465 C CA . ALA A 1 174 ? 15.459 -13.429 0.190 1.00 53.38 174 ALA A CA 1
ATOM 1466 C C . ALA A 1 174 ? 16.497 -14.575 0.109 1.00 53.38 174 ALA A C 1
ATOM 1468 O O . ALA A 1 174 ? 17.699 -14.314 0.104 1.00 53.38 174 ALA A O 1
ATOM 1469 N N . HIS A 1 175 ? 16.059 -15.832 -0.029 1.00 57.34 175 HIS A N 1
ATOM 1470 C CA . HIS A 1 175 ? 16.936 -16.997 -0.218 1.00 57.34 175 HIS A CA 1
ATOM 1471 C C . HIS A 1 175 ? 17.743 -16.962 -1.532 1.00 57.34 175 HIS A C 1
ATOM 1473 O O . HIS A 1 175 ? 18.742 -17.665 -1.645 1.00 57.34 175 HIS A O 1
ATOM 1479 N N . ASN A 1 176 ? 17.375 -16.111 -2.498 1.00 54.34 176 ASN A N 1
ATOM 1480 C CA . ASN A 1 176 ? 18.030 -16.041 -3.807 1.00 54.34 176 ASN A CA 1
ATOM 1481 C C . ASN A 1 176 ? 19.063 -14.912 -3.941 1.00 54.34 176 ASN A C 1
ATOM 1483 O O . ASN A 1 176 ? 19.609 -14.743 -5.023 1.00 54.34 176 ASN A O 1
ATOM 1487 N N . LEU A 1 177 ? 19.385 -14.147 -2.890 1.00 54.50 177 LEU A N 1
ATOM 1488 C CA . LEU A 1 177 ? 20.303 -12.991 -2.984 1.00 54.50 177 LEU A CA 1
ATOM 1489 C C . LEU A 1 177 ? 21.680 -13.336 -3.596 1.00 54.50 177 LEU A C 1
ATOM 1491 O O . LEU A 1 177 ? 22.230 -12.552 -4.376 1.00 54.50 177 LEU A O 1
ATOM 1495 N N . SER A 1 178 ? 22.222 -14.522 -3.298 1.00 56.50 178 SER A N 1
ATOM 1496 C CA . SER A 1 178 ? 23.472 -15.026 -3.892 1.00 56.50 178 SER A CA 1
ATOM 1497 C C . SER A 1 178 ? 23.318 -15.343 -5.388 1.00 56.50 178 SER A C 1
ATOM 1499 O O . SER A 1 178 ? 24.215 -15.050 -6.182 1.00 56.50 178 SER A O 1
ATOM 1501 N N . PHE A 1 179 ? 22.158 -15.866 -5.789 1.00 58.88 179 PHE A N 1
ATOM 1502 C CA . PHE A 1 179 ? 21.786 -16.143 -7.173 1.00 58.88 179 PHE A CA 1
ATOM 1503 C C . PHE A 1 179 ? 21.534 -14.854 -7.968 1.00 58.88 179 PHE A C 1
ATOM 1505 O O . PHE A 1 179 ? 22.074 -14.708 -9.063 1.00 58.88 179 PHE A O 1
ATOM 1512 N N . THR A 1 180 ? 20.825 -13.872 -7.399 1.00 59.28 180 THR A N 1
ATOM 1513 C CA . THR A 1 180 ? 20.612 -12.544 -7.998 1.00 59.28 180 THR A CA 1
ATOM 1514 C C . THR A 1 180 ? 21.949 -11.858 -8.281 1.00 59.28 180 THR A C 1
ATOM 1516 O O . THR A 1 180 ? 22.123 -11.270 -9.343 1.00 59.28 180 THR A O 1
ATOM 1519 N N . CYS A 1 181 ? 22.928 -11.987 -7.376 1.0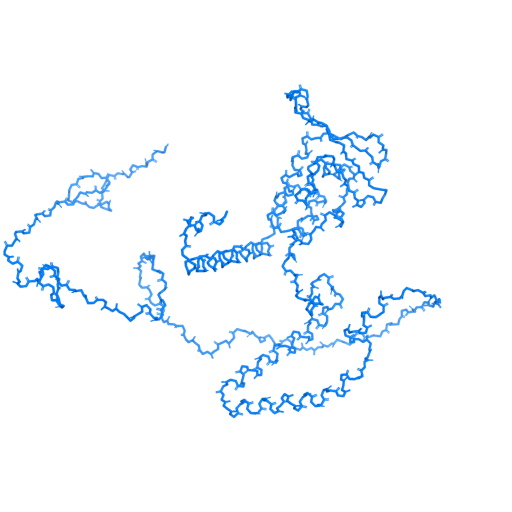0 60.03 181 CYS A N 1
ATOM 1520 C CA . CYS A 1 181 ? 24.274 -11.439 -7.555 1.00 60.03 181 CYS A CA 1
ATOM 1521 C C . CYS A 1 181 ? 25.062 -12.150 -8.675 1.00 60.03 181 CYS A C 1
ATOM 1523 O O . CYS A 1 181 ? 25.621 -11.485 -9.552 1.00 60.03 181 CYS A O 1
ATOM 1525 N N . ARG A 1 182 ? 25.075 -13.495 -8.695 1.00 69.88 182 ARG A N 1
ATOM 1526 C CA . ARG A 1 182 ? 25.746 -14.291 -9.745 1.00 69.88 182 ARG A CA 1
ATOM 1527 C C . ARG A 1 182 ? 25.129 -14.039 -11.123 1.00 69.88 182 ARG A C 1
ATOM 1529 O O . ARG A 1 182 ? 25.855 -13.761 -12.075 1.00 69.88 182 ARG A O 1
ATOM 1536 N N . HIS A 1 183 ? 23.800 -14.067 -11.212 1.00 68.56 183 HIS A N 1
ATOM 1537 C CA . HIS A 1 183 ? 23.064 -13.813 -12.445 1.00 68.56 183 HIS A CA 1
ATOM 1538 C C . HIS A 1 183 ? 23.254 -12.376 -12.940 1.00 68.56 183 HIS A C 1
ATOM 1540 O O . HIS A 1 183 ? 23.636 -12.188 -14.090 1.00 68.56 183 HIS A O 1
ATOM 1546 N N . ALA A 1 184 ? 23.065 -11.362 -12.085 1.00 65.00 184 ALA A N 1
ATOM 1547 C CA . ALA A 1 184 ? 23.246 -9.965 -12.483 1.00 65.00 184 ALA A CA 1
ATOM 1548 C C . ALA A 1 184 ? 24.672 -9.704 -12.988 1.00 65.00 184 ALA A C 1
ATOM 1550 O O . ALA A 1 184 ? 24.858 -9.035 -14.003 1.00 65.00 184 ALA A O 1
ATOM 1551 N N . ARG A 1 185 ? 25.689 -10.281 -12.335 1.00 69.00 185 ARG A N 1
ATOM 1552 C CA . ARG A 1 185 ? 27.085 -10.161 -12.773 1.00 69.00 185 ARG A CA 1
ATOM 1553 C C . ARG A 1 185 ? 27.323 -10.802 -14.141 1.00 69.00 185 ARG A C 1
ATOM 1555 O O . ARG A 1 185 ? 27.993 -10.189 -14.971 1.00 69.00 185 ARG A O 1
ATOM 1562 N N . LEU A 1 186 ? 26.775 -11.994 -14.386 1.00 82.31 186 LEU A N 1
ATOM 1563 C CA . LEU A 1 186 ? 26.856 -12.658 -15.692 1.00 82.31 186 LEU A CA 1
ATOM 1564 C C . LEU A 1 186 ? 26.101 -11.874 -16.773 1.00 82.31 186 LEU A C 1
ATOM 1566 O O . LEU A 1 186 ? 26.643 -11.660 -17.853 1.00 82.31 186 LEU A O 1
ATOM 1570 N N . TYR A 1 187 ? 24.906 -11.370 -16.463 1.00 78.94 187 TYR A N 1
ATOM 1571 C CA . TYR A 1 187 ? 24.093 -10.569 -17.374 1.00 78.94 187 TYR A CA 1
ATOM 1572 C C . TYR A 1 187 ? 24.794 -9.268 -17.782 1.00 78.94 187 TYR A C 1
ATOM 1574 O O . TYR A 1 187 ? 24.937 -8.991 -18.971 1.00 78.94 187 TYR A O 1
ATOM 1582 N N . PHE A 1 188 ? 25.309 -8.487 -16.824 1.00 69.94 188 PHE A N 1
ATOM 1583 C CA . PHE A 1 188 ? 26.048 -7.260 -17.141 1.00 69.94 188 PHE A CA 1
ATOM 1584 C C . PHE A 1 188 ? 27.309 -7.542 -17.958 1.00 69.94 188 PHE A C 1
ATOM 1586 O O . PHE A 1 188 ? 27.646 -6.766 -18.850 1.00 69.94 188 PHE A O 1
ATOM 1593 N N . LYS A 1 189 ? 27.991 -8.665 -17.700 1.00 78.88 189 LYS A N 1
ATOM 1594 C CA . LYS A 1 189 ? 29.132 -9.083 -18.518 1.00 78.88 189 LYS A CA 1
ATOM 1595 C C . LYS A 1 189 ? 28.722 -9.469 -19.935 1.00 78.88 189 LYS A C 1
ATOM 1597 O O . LYS A 1 189 ? 29.404 -9.052 -20.864 1.00 78.88 189 LYS A O 1
ATOM 1602 N N . ALA A 1 190 ? 27.608 -10.171 -20.116 1.00 86.56 190 ALA A N 1
ATOM 1603 C CA . ALA A 1 190 ? 27.073 -10.467 -21.442 1.00 86.56 190 ALA A CA 1
ATOM 1604 C C . ALA A 1 190 ? 26.702 -9.183 -22.206 1.00 86.56 190 ALA A C 1
ATOM 1606 O O . ALA A 1 190 ? 27.040 -9.048 -23.377 1.00 86.56 190 ALA A O 1
ATOM 1607 N N . MET A 1 191 ? 26.088 -8.202 -21.539 1.00 79.44 191 MET A N 1
ATOM 1608 C CA . MET A 1 191 ? 25.765 -6.907 -22.155 1.00 79.44 191 MET A CA 1
ATOM 1609 C C . MET A 1 191 ? 27.010 -6.105 -22.548 1.00 79.44 191 MET A C 1
ATOM 1611 O O . MET A 1 191 ?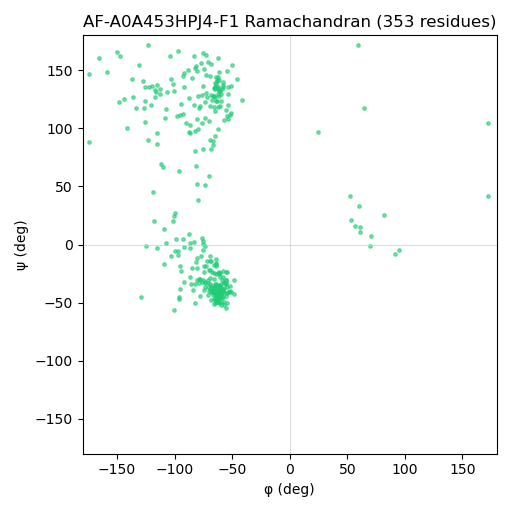 27.020 -5.467 -23.596 1.00 79.44 191 MET A O 1
ATOM 1615 N N . GLU A 1 192 ? 28.081 -6.166 -21.757 1.00 76.12 192 GLU A N 1
ATOM 1616 C CA . GLU A 1 192 ? 29.359 -5.544 -22.120 1.00 76.12 192 GLU A CA 1
ATOM 1617 C C . GLU A 1 192 ? 29.993 -6.220 -23.346 1.00 76.12 192 GLU A C 1
ATOM 1619 O O . GLU A 1 192 ? 30.541 -5.539 -24.210 1.00 76.12 192 GLU A O 1
ATOM 1624 N N . VAL A 1 193 ? 29.870 -7.547 -23.466 1.00 86.25 193 VAL A N 1
ATOM 1625 C CA . VAL A 1 193 ? 30.298 -8.294 -24.661 1.00 86.25 193 VAL A CA 1
ATOM 1626 C C . VAL A 1 193 ? 29.505 -7.857 -25.894 1.00 86.25 193 VAL A C 1
ATOM 1628 O O . VAL A 1 193 ? 30.113 -7.599 -26.929 1.00 86.25 193 VAL A O 1
ATOM 1631 N N . VAL A 1 194 ? 28.182 -7.692 -25.777 1.00 85.44 194 VAL A N 1
ATOM 1632 C CA . VAL A 1 194 ? 27.338 -7.154 -26.862 1.00 85.44 194 VAL A CA 1
ATOM 1633 C C . VAL A 1 194 ? 27.799 -5.748 -27.256 1.00 85.44 194 VAL A C 1
ATOM 1635 O O . VAL A 1 194 ? 28.090 -5.501 -28.423 1.00 85.44 194 VAL A O 1
ATOM 1638 N N . ARG A 1 195 ? 27.992 -4.856 -26.275 1.00 84.19 195 ARG A N 1
ATOM 1639 C CA . ARG A 1 195 ? 28.468 -3.481 -26.502 1.00 84.19 195 ARG A CA 1
ATOM 1640 C C . ARG A 1 195 ? 29.824 -3.433 -27.219 1.00 84.19 195 ARG A C 1
ATOM 1642 O O . ARG A 1 195 ? 30.054 -2.540 -28.030 1.00 84.19 195 ARG A O 1
ATOM 1649 N N . MET A 1 196 ? 30.741 -4.348 -26.899 1.00 82.62 196 MET A N 1
ATOM 1650 C CA . MET A 1 196 ? 32.034 -4.464 -27.586 1.00 82.62 196 MET A CA 1
ATOM 1651 C C . MET A 1 196 ? 31.896 -5.067 -28.988 1.00 82.62 196 MET A C 1
ATOM 1653 O O . MET A 1 196 ? 32.611 -4.648 -29.897 1.00 82.62 196 MET A O 1
ATOM 1657 N N . GLY A 1 197 ? 30.983 -6.024 -29.174 1.00 85.38 197 GLY A N 1
ATOM 1658 C CA . GLY A 1 197 ? 30.672 -6.617 -30.476 1.00 85.38 197 GLY A CA 1
ATOM 1659 C C . GLY A 1 197 ? 30.164 -5.584 -31.483 1.00 85.38 197 GLY A C 1
ATOM 1660 O O . GLY A 1 197 ? 30.558 -5.625 -32.644 1.00 85.38 197 GLY A O 1
ATOM 1661 N N . ASP A 1 198 ? 29.402 -4.591 -31.023 1.00 84.94 198 ASP A N 1
ATOM 1662 C CA . ASP A 1 198 ? 28.865 -3.512 -31.864 1.00 84.94 198 ASP A CA 1
ATOM 1663 C C . ASP A 1 198 ? 29.937 -2.534 -32.396 1.00 84.94 198 ASP A C 1
ATOM 1665 O O . ASP A 1 198 ? 29.646 -1.699 -33.253 1.00 84.94 198 ASP A O 1
ATOM 1669 N N . ALA A 1 199 ? 31.184 -2.602 -31.907 1.00 85.00 199 ALA A N 1
ATOM 1670 C CA . ALA A 1 199 ? 32.235 -1.647 -32.267 1.00 85.00 199 ALA A CA 1
ATOM 1671 C C . ALA A 1 199 ? 32.791 -1.841 -33.691 1.00 85.00 199 ALA A C 1
ATOM 1673 O O . ALA A 1 199 ? 33.203 -0.872 -34.330 1.00 85.00 199 ALA A O 1
ATOM 1674 N N . SER A 1 200 ? 32.848 -3.081 -34.187 1.00 94.44 200 SER A N 1
ATOM 1675 C CA . SER A 1 200 ? 33.281 -3.406 -35.553 1.00 94.44 200 SER A CA 1
ATOM 1676 C C . SER A 1 200 ? 32.896 -4.838 -35.926 1.00 94.44 200 SER A C 1
ATOM 1678 O O . SER A 1 200 ? 32.722 -5.678 -35.046 1.00 94.44 200 SER A O 1
ATOM 1680 N N . THR A 1 201 ? 32.854 -5.159 -37.221 1.00 92.06 201 THR A N 1
ATOM 1681 C CA . THR A 1 201 ? 32.586 -6.528 -37.700 1.00 92.06 201 THR A CA 1
ATOM 1682 C C . THR A 1 201 ? 33.589 -7.549 -37.154 1.00 92.06 201 THR A C 1
ATOM 1684 O O . THR A 1 201 ? 33.194 -8.627 -36.726 1.00 92.06 201 THR A O 1
ATOM 1687 N N . ALA A 1 202 ? 34.875 -7.186 -37.080 1.00 93.81 202 ALA A N 1
ATOM 1688 C CA . ALA A 1 202 ? 35.911 -8.055 -36.520 1.00 93.81 202 ALA A CA 1
ATOM 1689 C C . ALA A 1 202 ? 35.706 -8.305 -35.013 1.00 93.81 202 ALA A C 1
ATOM 1691 O O . ALA A 1 202 ? 35.918 -9.416 -34.526 1.00 93.81 202 ALA A O 1
ATOM 1692 N N . CYS A 1 203 ? 35.258 -7.287 -34.266 1.00 89.75 203 CYS A N 1
ATOM 1693 C CA . CYS A 1 203 ? 34.894 -7.443 -32.858 1.00 89.75 203 CYS A CA 1
ATOM 1694 C C . CYS A 1 203 ? 33.658 -8.333 -32.695 1.00 89.75 203 CYS A C 1
ATOM 1696 O O . CYS A 1 203 ? 33.669 -9.212 -31.838 1.00 89.75 203 CYS A O 1
ATOM 1698 N N . TYR A 1 204 ? 32.624 -8.148 -33.518 1.00 93.44 204 TYR A N 1
ATOM 1699 C CA . TYR A 1 204 ? 31.432 -8.995 -33.511 1.00 93.44 204 TYR A CA 1
ATOM 1700 C C . TYR A 1 204 ? 31.781 -10.471 -33.732 1.00 93.44 204 TYR A C 1
ATOM 1702 O O . TYR A 1 204 ? 31.407 -11.307 -32.914 1.00 93.44 204 TYR A O 1
ATOM 1710 N N . GLU A 1 205 ? 32.542 -10.791 -34.782 1.00 94.25 205 GLU A N 1
ATOM 1711 C CA . GLU A 1 205 ? 32.934 -12.169 -35.104 1.00 94.25 205 GLU A CA 1
ATOM 1712 C C . GLU A 1 205 ? 33.726 -12.817 -33.961 1.00 94.25 205 GLU A C 1
ATOM 1714 O O . GLU A 1 205 ? 33.444 -13.951 -33.568 1.00 94.25 205 GLU A O 1
ATOM 1719 N N . HIS A 1 206 ? 34.669 -12.075 -33.370 1.00 94.94 206 HIS A N 1
ATOM 1720 C CA . HIS A 1 206 ? 35.455 -12.546 -32.231 1.00 94.94 206 HIS A CA 1
ATOM 1721 C C . HIS A 1 206 ? 34.589 -12.806 -30.989 1.00 94.94 206 HIS A C 1
ATOM 1723 O O . HIS A 1 206 ? 34.693 -13.863 -30.364 1.00 94.94 206 HIS A O 1
ATOM 1729 N N . MET A 1 207 ? 33.712 -11.861 -30.636 1.00 94.81 207 MET A N 1
ATOM 1730 C CA . MET A 1 207 ? 32.839 -11.979 -29.466 1.00 94.81 207 MET A CA 1
ATOM 1731 C C . MET A 1 207 ? 31.799 -13.092 -29.648 1.00 94.81 207 MET A C 1
ATOM 1733 O O . MET A 1 207 ? 31.569 -13.866 -28.721 1.00 94.81 207 MET A O 1
ATOM 1737 N N . HIS A 1 208 ? 31.218 -13.223 -30.843 1.00 93.81 208 HIS A N 1
ATOM 1738 C CA . HIS A 1 208 ? 30.272 -14.286 -31.180 1.00 93.81 208 HIS A CA 1
ATOM 1739 C C . HIS A 1 208 ? 30.924 -15.670 -31.087 1.00 93.81 208 HIS A C 1
ATOM 1741 O O . HIS A 1 208 ? 30.399 -16.553 -30.412 1.00 93.81 208 HIS A O 1
ATOM 1747 N N . ALA A 1 209 ? 32.102 -15.857 -31.694 1.00 95.62 209 ALA A N 1
ATOM 1748 C CA . ALA A 1 209 ? 32.844 -17.115 -31.600 1.00 95.62 209 ALA A CA 1
ATOM 1749 C C . ALA A 1 209 ? 33.214 -17.464 -30.144 1.00 95.62 209 ALA A C 1
ATOM 1751 O O . ALA A 1 209 ? 33.150 -18.629 -29.744 1.00 95.62 209 ALA A O 1
ATOM 1752 N N . GLY A 1 210 ? 33.553 -16.455 -29.335 1.00 95.19 210 GLY A N 1
ATOM 1753 C CA . GLY A 1 210 ? 33.804 -16.614 -27.902 1.00 95.19 210 GLY A CA 1
ATOM 1754 C C . GLY A 1 210 ? 32.566 -17.069 -27.122 1.00 95.19 210 GLY A C 1
ATOM 1755 O O . GLY A 1 210 ? 32.661 -17.992 -26.312 1.00 95.19 210 GLY A O 1
ATOM 1756 N N . LEU A 1 211 ? 31.400 -16.472 -27.391 1.00 94.69 211 LEU A N 1
ATOM 1757 C CA . LEU A 1 211 ? 30.130 -16.878 -26.780 1.00 94.69 211 LEU A CA 1
ATOM 1758 C C . LEU A 1 211 ? 29.738 -18.305 -27.184 1.00 94.69 211 LEU A C 1
ATOM 1760 O O . LEU A 1 211 ? 29.365 -19.092 -26.316 1.00 94.69 211 LEU A O 1
ATOM 1764 N N . ASP A 1 212 ? 29.905 -18.679 -28.453 1.00 94.19 212 ASP A N 1
ATOM 1765 C CA . ASP A 1 212 ? 29.665 -20.050 -28.921 1.00 94.19 212 ASP A CA 1
ATOM 1766 C C . ASP A 1 212 ? 30.576 -21.063 -28.223 1.00 94.19 212 ASP A C 1
ATOM 1768 O O . ASP A 1 212 ? 30.131 -22.138 -27.811 1.00 94.19 212 ASP A O 1
ATOM 1772 N N . SER A 1 213 ? 31.858 -20.731 -28.058 1.00 94.31 213 SER A N 1
ATOM 1773 C CA . SER A 1 213 ? 32.796 -21.586 -27.331 1.00 94.31 213 SER A CA 1
ATOM 1774 C C . SER A 1 213 ? 32.403 -21.735 -25.861 1.00 94.31 213 SER A C 1
ATOM 1776 O O . SER A 1 213 ? 32.517 -22.832 -25.314 1.00 94.31 213 SER A O 1
ATOM 1778 N N . LEU A 1 214 ? 31.936 -20.655 -25.228 1.00 93.31 214 LEU A N 1
ATOM 1779 C CA . LEU A 1 214 ? 31.472 -20.663 -23.841 1.00 93.31 214 LEU A CA 1
ATOM 1780 C C . LEU A 1 214 ? 30.204 -21.506 -23.672 1.00 93.31 214 LEU A C 1
ATOM 1782 O O . LEU A 1 214 ? 30.087 -22.244 -22.700 1.00 93.31 214 LEU A O 1
ATOM 1786 N N . LEU A 1 215 ? 29.269 -21.438 -24.622 1.00 90.88 215 LEU A N 1
ATOM 1787 C CA . LEU A 1 215 ? 28.067 -22.273 -24.607 1.00 90.88 215 LEU A CA 1
ATOM 1788 C C . LEU A 1 215 ? 28.419 -23.758 -24.741 1.00 90.88 215 LEU A C 1
ATOM 1790 O O . LEU A 1 215 ? 27.889 -24.580 -23.996 1.00 90.88 215 LEU A O 1
ATOM 1794 N N . ARG A 1 216 ? 29.358 -24.109 -25.630 1.00 91.88 216 ARG A N 1
ATOM 1795 C CA . ARG A 1 216 ? 29.816 -25.499 -25.796 1.00 91.88 216 ARG A CA 1
ATOM 1796 C C . ARG A 1 216 ? 30.534 -26.037 -24.561 1.00 91.88 216 ARG A C 1
ATOM 1798 O O . ARG A 1 216 ? 30.307 -27.185 -24.198 1.00 91.88 216 ARG A O 1
ATOM 1805 N N . SER A 1 217 ? 31.392 -25.239 -23.922 1.00 91.69 217 SER A N 1
ATOM 1806 C CA . SER A 1 217 ? 32.127 -25.668 -22.722 1.00 91.69 217 SER A CA 1
ATOM 1807 C C . SER A 1 217 ? 31.275 -25.631 -21.451 1.00 91.69 217 SER A C 1
ATOM 1809 O O . SER A 1 217 ? 31.492 -26.432 -20.545 1.00 91.69 217 SER A O 1
ATOM 1811 N N . GLY A 1 218 ? 30.291 -24.733 -21.387 1.00 85.50 218 GLY A N 1
ATOM 1812 C CA . GLY A 1 218 ? 29.360 -24.604 -20.270 1.00 85.50 218 GLY A CA 1
ATOM 1813 C C . GLY A 1 218 ? 28.233 -25.636 -20.282 1.00 85.50 218 GLY A C 1
ATOM 1814 O O . GLY A 1 218 ? 27.779 -26.033 -19.212 1.00 85.50 218 GLY A O 1
ATOM 1815 N N . ALA A 1 219 ? 27.803 -26.115 -21.456 1.00 85.06 219 ALA A N 1
ATOM 1816 C CA . ALA A 1 219 ? 26.700 -27.072 -21.567 1.00 85.06 219 ALA A CA 1
ATOM 1817 C C . ALA A 1 219 ? 26.905 -28.362 -20.739 1.00 85.06 219 ALA A C 1
ATOM 1819 O O . ALA A 1 219 ? 25.978 -28.728 -20.023 1.00 85.06 219 ALA A O 1
ATOM 1820 N N . PRO A 1 220 ? 28.087 -29.014 -20.722 1.00 85.88 220 PRO A N 1
ATOM 1821 C CA . PRO A 1 220 ? 28.337 -30.172 -19.857 1.00 85.88 220 PRO A CA 1
ATOM 1822 C C . PRO A 1 220 ? 28.296 -29.843 -18.360 1.00 85.88 220 PRO A C 1
ATOM 1824 O O . PRO A 1 220 ? 27.847 -30.660 -17.563 1.00 85.88 220 PRO A O 1
ATOM 1827 N N . LEU A 1 221 ? 28.738 -28.642 -17.968 1.00 80.31 221 LEU A N 1
ATOM 1828 C CA . LEU A 1 221 ? 28.724 -28.197 -16.569 1.00 80.31 221 LEU A CA 1
ATOM 1829 C C . LEU A 1 221 ? 27.300 -27.922 -16.076 1.00 80.31 221 LEU A C 1
ATOM 1831 O O . LEU A 1 221 ? 27.015 -28.125 -14.902 1.00 80.31 221 LEU A O 1
ATOM 1835 N N . ALA A 1 222 ? 26.404 -27.508 -16.973 1.00 70.56 222 ALA A N 1
ATOM 1836 C CA . ALA A 1 222 ? 24.990 -27.307 -16.671 1.00 70.56 222 ALA A CA 1
ATOM 1837 C C . ALA A 1 222 ? 24.209 -28.624 -16.471 1.00 70.56 222 ALA A C 1
ATOM 1839 O O . ALA A 1 222 ? 23.096 -28.589 -15.952 1.00 70.56 222 ALA A O 1
ATOM 1840 N N . VAL A 1 223 ? 24.771 -29.777 -16.868 1.00 72.00 223 VAL A N 1
ATOM 1841 C CA . VAL A 1 223 ? 24.167 -31.108 -16.648 1.00 72.00 223 VAL A CA 1
ATOM 1842 C C . VAL A 1 223 ? 24.395 -31.596 -15.213 1.00 72.00 223 VAL A C 1
ATOM 1844 O O . VAL A 1 223 ? 23.529 -32.265 -14.648 1.00 72.00 223 VAL A O 1
ATOM 1847 N N . THR A 1 224 ? 25.532 -31.249 -14.601 1.00 66.44 224 THR A N 1
ATOM 1848 C CA . THR A 1 224 ? 25.821 -31.580 -13.200 1.00 66.44 224 THR A CA 1
ATOM 1849 C C . THR A 1 224 ? 25.043 -30.647 -12.284 1.00 66.44 224 THR A C 1
ATOM 1851 O O . THR A 1 224 ? 25.387 -29.481 -12.104 1.00 66.44 224 THR A O 1
ATOM 1854 N N . ARG A 1 225 ? 23.980 -31.184 -11.695 1.00 58.09 225 ARG A N 1
ATOM 1855 C CA . ARG A 1 225 ? 23.118 -30.483 -10.749 1.00 58.09 225 ARG A CA 1
ATOM 1856 C C . ARG A 1 225 ? 23.654 -30.702 -9.339 1.00 58.09 225 ARG A C 1
ATOM 1858 O O . ARG A 1 225 ? 23.518 -31.784 -8.779 1.00 58.09 225 ARG A O 1
ATOM 1865 N N . ASP A 1 226 ? 24.300 -29.687 -8.780 1.00 61.44 226 ASP A N 1
ATOM 1866 C CA . ASP A 1 226 ? 24.859 -29.688 -7.420 1.00 61.44 226 ASP A CA 1
ATOM 1867 C C . ASP A 1 226 ? 23.786 -29.534 -6.323 1.00 61.44 226 ASP A C 1
ATOM 1869 O O . ASP A 1 226 ? 24.112 -29.431 -5.142 1.00 61.44 226 ASP A O 1
ATOM 1873 N N . GLY A 1 227 ? 22.502 -29.491 -6.703 1.00 58.44 227 GLY A N 1
ATOM 1874 C CA . GLY A 1 227 ? 21.385 -29.217 -5.797 1.00 58.44 227 GLY A CA 1
ATOM 1875 C C . GLY A 1 227 ? 21.339 -27.769 -5.298 1.00 58.44 227 GLY A C 1
ATOM 1876 O O . GLY A 1 227 ? 20.420 -27.408 -4.571 1.00 58.44 227 GLY A O 1
ATOM 1877 N N . LEU A 1 228 ? 22.307 -26.937 -5.696 1.00 56.66 228 LEU A N 1
ATOM 1878 C CA . LEU A 1 228 ? 22.363 -25.497 -5.441 1.00 56.66 228 LEU A CA 1
ATOM 1879 C C . LEU A 1 228 ? 21.881 -24.700 -6.666 1.00 56.66 228 LEU A C 1
ATOM 1881 O O . LEU A 1 228 ? 21.755 -23.472 -6.610 1.00 56.66 228 LEU A O 1
ATOM 1885 N N . ALA A 1 229 ? 21.611 -25.398 -7.772 1.00 52.50 229 ALA A N 1
ATOM 1886 C CA . ALA A 1 229 ? 20.962 -24.876 -8.959 1.00 52.50 229 ALA A CA 1
ATOM 1887 C C . ALA A 1 229 ? 19.476 -24.558 -8.699 1.00 52.50 229 ALA A C 1
ATOM 1889 O O . ALA A 1 229 ? 18.769 -25.236 -7.955 1.00 52.50 229 ALA A O 1
ATOM 1890 N N . PHE A 1 230 ? 18.992 -23.500 -9.353 1.00 47.56 230 PHE A N 1
ATOM 1891 C CA . PHE A 1 230 ? 17.682 -22.881 -9.116 1.00 47.56 230 PHE A CA 1
ATOM 1892 C C . PHE A 1 230 ? 16.488 -23.853 -9.160 1.00 47.56 230 PHE A C 1
ATOM 1894 O O . PHE A 1 230 ? 15.576 -23.768 -8.338 1.00 47.56 230 PHE A O 1
ATOM 1901 N N . GLU A 1 231 ? 16.492 -24.783 -10.110 1.00 50.50 231 GLU A N 1
ATOM 1902 C CA . GLU A 1 231 ? 15.404 -25.741 -10.305 1.00 50.50 231 GLU A CA 1
ATOM 1903 C C . GLU A 1 231 ? 15.378 -26.850 -9.232 1.00 50.50 231 GLU A C 1
ATOM 1905 O O . GLU A 1 231 ? 14.314 -27.401 -8.965 1.00 50.50 231 GLU A O 1
ATOM 1910 N N . ASP A 1 232 ? 16.503 -27.148 -8.571 1.00 53.97 232 ASP A N 1
ATOM 1911 C CA . ASP A 1 232 ? 16.592 -28.205 -7.549 1.00 53.97 232 ASP A CA 1
ATOM 1912 C C . ASP A 1 232 ? 16.101 -27.739 -6.173 1.00 53.97 232 ASP A C 1
ATOM 1914 O O . ASP A 1 232 ? 15.443 -28.492 -5.450 1.00 53.97 232 ASP A O 1
ATOM 1918 N N . CYS A 1 233 ? 16.314 -26.461 -5.843 1.00 53.22 233 CYS A N 1
ATOM 1919 C CA . CYS A 1 233 ? 15.799 -25.840 -4.617 1.00 53.22 233 CYS A CA 1
ATOM 1920 C C . CYS A 1 233 ? 14.265 -25.676 -4.615 1.00 53.22 233 CYS A C 1
ATOM 1922 O O . CYS A 1 233 ? 13.654 -25.570 -3.552 1.00 53.22 233 CYS A O 1
ATOM 1924 N N . LEU A 1 234 ? 13.621 -25.658 -5.789 1.00 47.28 234 LEU A N 1
ATOM 1925 C CA . LEU A 1 234 ? 12.158 -25.616 -5.914 1.00 47.28 234 LEU A CA 1
ATOM 1926 C C . LEU A 1 234 ? 11.502 -26.972 -5.603 1.00 47.28 234 LEU A C 1
ATOM 1928 O O . LEU A 1 234 ? 10.386 -26.996 -5.086 1.00 47.28 234 LEU A O 1
ATOM 1932 N N . ILE A 1 235 ? 12.190 -28.087 -5.874 1.00 49.12 235 ILE A N 1
ATOM 1933 C CA . ILE A 1 235 ? 11.649 -29.445 -5.693 1.00 49.12 235 ILE A CA 1
ATOM 1934 C C . ILE A 1 235 ? 11.630 -29.849 -4.208 1.00 49.12 235 ILE A C 1
ATOM 1936 O O . ILE A 1 235 ? 10.698 -30.523 -3.769 1.00 49.12 235 ILE A O 1
ATOM 1940 N N . GLN A 1 236 ? 12.585 -29.380 -3.398 1.00 49.41 236 GLN A N 1
ATOM 1941 C CA . GLN A 1 236 ? 12.638 -29.714 -1.965 1.00 49.41 236 GLN A CA 1
ATOM 1942 C C . GLN A 1 236 ? 11.4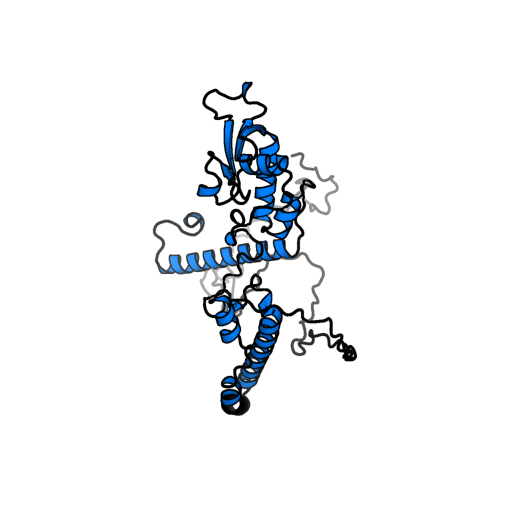79 -29.126 -1.140 1.00 49.41 236 GLN A C 1
ATOM 1944 O O . GLN A 1 236 ? 11.109 -29.701 -0.121 1.00 49.41 236 GLN A O 1
ATOM 1949 N N . ASN A 1 237 ? 10.845 -28.041 -1.595 1.00 44.00 237 ASN A N 1
ATOM 1950 C CA . ASN A 1 237 ? 9.709 -27.428 -0.892 1.00 44.00 237 ASN A CA 1
ATOM 1951 C C . ASN A 1 237 ? 8.339 -28.037 -1.260 1.00 44.00 237 ASN A C 1
ATOM 1953 O O . ASN A 1 237 ? 7.318 -27.575 -0.752 1.00 44.00 237 ASN A O 1
ATOM 1957 N N . GLY A 1 238 ? 8.298 -29.048 -2.139 1.00 38.53 238 GLY A N 1
ATOM 1958 C CA . GLY A 1 238 ? 7.057 -29.661 -2.629 1.00 38.53 238 GLY A CA 1
ATOM 1959 C C . GLY A 1 238 ? 6.594 -30.923 -1.894 1.00 38.53 238 GLY A C 1
ATOM 1960 O O . GLY A 1 238 ? 5.417 -31.254 -1.986 1.00 38.53 238 GLY A O 1
ATOM 1961 N N . ASN A 1 239 ? 7.466 -31.608 -1.146 1.00 34.56 239 ASN A N 1
ATOM 1962 C CA . ASN A 1 239 ? 7.121 -32.860 -0.464 1.00 34.56 239 ASN A CA 1
ATOM 1963 C C . ASN A 1 239 ? 7.441 -32.781 1.032 1.00 34.56 239 ASN A C 1
ATOM 1965 O O . ASN A 1 239 ? 8.596 -32.849 1.448 1.00 34.56 239 ASN A O 1
ATOM 1969 N N . GLY A 1 240 ? 6.395 -32.652 1.848 1.00 32.22 240 GLY A N 1
ATOM 1970 C CA . GLY A 1 240 ? 6.498 -32.690 3.300 1.00 32.22 240 GLY A CA 1
ATOM 1971 C C . GLY A 1 240 ? 6.886 -34.071 3.843 1.00 32.22 240 GLY A C 1
ATOM 1972 O O . GLY A 1 240 ? 6.215 -35.060 3.569 1.00 32.22 240 GLY A O 1
ATOM 1973 N N . CYS A 1 241 ? 7.918 -34.047 4.690 1.00 31.77 241 CYS A N 1
ATOM 1974 C CA . CYS A 1 241 ? 8.095 -34.787 5.946 1.00 31.77 241 CYS A CA 1
ATOM 1975 C C . CYS A 1 241 ? 8.184 -36.326 5.922 1.00 31.77 241 CYS A C 1
ATOM 1977 O O . CYS A 1 241 ? 7.177 -37.007 5.763 1.00 31.77 241 CYS A O 1
ATOM 1979 N N . GLN A 1 242 ? 9.336 -36.859 6.357 1.00 30.39 242 GLN A N 1
ATOM 1980 C CA . GLN A 1 242 ? 9.399 -37.783 7.501 1.00 30.39 242 GLN A CA 1
ATOM 1981 C C . GLN A 1 242 ? 10.806 -37.830 8.124 1.00 30.39 242 GLN A C 1
ATOM 1983 O O . GLN A 1 242 ? 11.812 -37.573 7.472 1.00 30.39 242 GLN A O 1
ATOM 1988 N N . ALA A 1 243 ? 10.814 -38.063 9.434 1.00 33.00 243 ALA A N 1
ATOM 1989 C CA . ALA A 1 243 ? 11.865 -37.765 10.395 1.00 33.00 243 ALA A CA 1
ATOM 1990 C C . ALA A 1 243 ? 13.098 -38.683 10.345 1.00 33.00 243 ALA A C 1
ATOM 1992 O O . ALA A 1 243 ? 12.975 -39.885 10.129 1.00 33.00 243 ALA A O 1
ATOM 1993 N N . ALA A 1 244 ? 14.253 -38.137 10.732 1.00 27.66 244 ALA A N 1
ATOM 1994 C CA . ALA A 1 244 ? 15.268 -38.874 11.479 1.00 27.66 244 ALA A CA 1
ATOM 1995 C C . ALA A 1 244 ? 16.015 -37.905 12.407 1.00 27.66 244 ALA A C 1
ATOM 1997 O O . ALA A 1 244 ? 16.553 -36.889 11.974 1.00 27.66 244 ALA A O 1
ATOM 1998 N N . ASN A 1 245 ? 15.985 -38.228 13.699 1.00 34.38 245 ASN A N 1
ATOM 1999 C CA . ASN A 1 245 ? 16.714 -37.556 14.764 1.00 34.38 245 ASN A CA 1
ATOM 2000 C C . ASN A 1 245 ? 18.225 -37.576 14.504 1.00 34.38 245 ASN A C 1
ATOM 2002 O O . ASN A 1 245 ? 18.788 -38.621 14.187 1.00 34.38 245 ASN A O 1
ATOM 2006 N N . GLY A 1 246 ? 18.871 -36.441 14.746 1.00 27.84 246 GLY A N 1
ATOM 2007 C CA . GLY A 1 246 ? 20.319 -36.314 14.829 1.00 27.84 246 GLY A CA 1
ATOM 2008 C C . GLY A 1 246 ? 20.688 -34.843 14.930 1.00 27.84 246 GLY A C 1
ATOM 2009 O O . GLY A 1 246 ? 20.583 -34.118 13.945 1.00 27.84 246 GLY A O 1
ATOM 2010 N N . GLU A 1 247 ? 21.066 -34.389 16.125 1.00 33.06 247 GLU A N 1
ATOM 2011 C CA . GLU A 1 247 ? 21.715 -33.087 16.297 1.00 33.06 247 GLU A CA 1
ATOM 2012 C C . GLU A 1 247 ? 22.907 -32.956 15.336 1.00 33.06 247 GLU A C 1
ATOM 2014 O O . GLU A 1 247 ? 23.724 -33.879 15.273 1.00 33.06 247 GLU A O 1
ATOM 2019 N N . PRO A 1 248 ? 23.102 -31.817 14.653 1.00 30.88 248 PRO A N 1
ATOM 2020 C CA . PRO A 1 248 ? 24.411 -31.466 14.160 1.00 30.88 248 PRO A CA 1
ATOM 2021 C C . PRO A 1 248 ? 25.079 -30.550 15.181 1.00 30.88 248 PRO A C 1
ATOM 2023 O O . PRO A 1 248 ? 24.682 -29.404 15.405 1.00 30.88 248 PRO A O 1
ATOM 2026 N N . ALA A 1 249 ? 26.110 -31.117 15.797 1.00 25.11 249 ALA A N 1
ATOM 2027 C CA . ALA A 1 249 ? 27.107 -30.428 16.583 1.00 25.11 249 ALA A CA 1
ATOM 2028 C C . ALA A 1 249 ? 27.607 -29.158 15.879 1.00 25.11 249 ALA A C 1
ATOM 2030 O O . ALA A 1 249 ? 27.821 -29.124 14.665 1.00 25.11 249 ALA A O 1
ATOM 2031 N N . LEU A 1 250 ? 27.847 -28.131 16.691 1.00 32.31 250 LEU A N 1
ATOM 2032 C CA . LEU A 1 250 ? 28.696 -27.000 16.356 1.00 32.31 250 LEU A CA 1
ATOM 2033 C C . LEU A 1 250 ? 30.061 -27.539 15.919 1.00 32.31 250 LEU A C 1
ATOM 2035 O O . LEU A 1 250 ? 30.834 -28.015 16.749 1.00 32.31 250 LEU A O 1
ATOM 2039 N N . VAL A 1 251 ? 30.358 -27.458 14.626 1.00 28.38 251 VAL A N 1
ATOM 2040 C CA . VAL A 1 251 ? 31.726 -27.600 14.138 1.00 28.38 251 VAL A CA 1
ATOM 2041 C C . VAL A 1 251 ? 32.125 -26.269 13.524 1.00 28.38 251 VAL A C 1
ATOM 2043 O O . VAL A 1 251 ? 31.800 -25.938 12.387 1.00 28.38 251 VAL A O 1
ATOM 2046 N N . ASP A 1 252 ? 32.795 -25.490 14.366 1.00 31.78 252 ASP A N 1
ATOM 2047 C CA . ASP A 1 252 ? 33.654 -24.375 14.006 1.00 31.78 252 ASP A CA 1
ATOM 2048 C C . ASP A 1 252 ? 34.671 -24.849 12.958 1.00 31.78 252 ASP A C 1
ATOM 2050 O O . ASP A 1 252 ? 35.518 -25.695 13.240 1.00 31.78 252 ASP A O 1
ATOM 2054 N N . HIS A 1 253 ? 34.542 -24.365 11.725 1.00 31.36 253 HIS A N 1
ATOM 2055 C CA . HIS A 1 253 ? 35.611 -24.387 10.730 1.00 31.36 253 HIS A CA 1
ATOM 2056 C C . HIS A 1 253 ? 35.840 -22.947 10.283 1.00 31.36 253 HIS A C 1
ATOM 2058 O O . HIS A 1 253 ? 35.189 -22.450 9.367 1.00 31.36 253 HIS A O 1
ATOM 2064 N N . GLY A 1 254 ? 36.749 -22.294 11.012 1.00 27.12 254 GLY A N 1
ATOM 2065 C CA . GLY A 1 254 ? 37.653 -21.237 10.569 1.00 27.12 254 GLY A CA 1
ATOM 2066 C C . GLY A 1 254 ? 37.203 -20.427 9.360 1.00 27.12 254 GLY A C 1
ATOM 2067 O O . GLY A 1 254 ? 37.475 -20.785 8.215 1.00 27.12 254 GLY A O 1
ATOM 2068 N N . ALA A 1 255 ? 36.605 -19.268 9.628 1.00 30.38 255 ALA A N 1
ATOM 2069 C CA . ALA A 1 255 ? 36.563 -18.187 8.662 1.00 30.38 255 ALA A CA 1
ATOM 2070 C C . ALA A 1 255 ? 38.003 -17.730 8.370 1.00 30.38 255 ALA A C 1
ATOM 2072 O O . ALA A 1 255 ? 38.592 -16.971 9.139 1.00 30.38 255 ALA A O 1
ATOM 2073 N N . GLU A 1 256 ? 38.575 -18.191 7.259 1.00 27.14 256 GLU A N 1
ATOM 2074 C CA . GLU A 1 256 ? 39.757 -17.554 6.684 1.00 27.14 256 GLU A CA 1
ATOM 2075 C C . GLU A 1 256 ? 39.394 -16.115 6.264 1.00 27.14 256 GLU A C 1
ATOM 2077 O O . GLU A 1 256 ? 38.456 -15.916 5.479 1.00 27.14 256 GLU A O 1
ATOM 2082 N N . PRO A 1 257 ? 40.102 -15.082 6.758 1.00 30.33 257 PRO A N 1
ATOM 2083 C CA . PRO A 1 257 ? 39.867 -13.710 6.341 1.00 30.33 257 PRO A CA 1
ATOM 2084 C C . PRO A 1 257 ? 40.429 -13.518 4.933 1.00 30.33 257 PRO A C 1
ATOM 2086 O O . PRO A 1 257 ? 41.642 -13.441 4.733 1.00 30.33 257 PRO A O 1
ATOM 2089 N N . CYS A 1 258 ? 39.558 -13.376 3.936 1.00 24.98 258 CYS A N 1
ATOM 2090 C CA . CYS A 1 258 ? 39.986 -12.896 2.630 1.00 24.98 258 CYS A CA 1
ATOM 2091 C C . CYS A 1 258 ? 40.370 -11.408 2.734 1.00 24.98 258 CYS A C 1
ATOM 2093 O O . CYS A 1 258 ? 39.557 -10.500 2.551 1.00 24.98 258 CYS A O 1
ATOM 2095 N N . HIS A 1 259 ? 41.646 -11.163 3.033 1.00 32.22 259 HIS A N 1
ATOM 2096 C CA . HIS A 1 259 ? 42.321 -9.895 2.798 1.00 32.22 259 HIS A CA 1
ATOM 2097 C C . HIS A 1 259 ? 42.392 -9.638 1.288 1.00 32.22 259 HIS A C 1
ATOM 2099 O O . HIS A 1 259 ? 43.331 -10.053 0.614 1.00 32.22 259 HIS A O 1
ATOM 2105 N N . SER A 1 260 ? 41.417 -8.912 0.744 1.00 32.19 260 SER A N 1
ATOM 2106 C CA . SER A 1 260 ? 41.594 -8.214 -0.528 1.00 32.19 260 SER A CA 1
ATOM 2107 C C . SER A 1 260 ? 41.680 -6.719 -0.256 1.00 32.19 260 SER A C 1
ATOM 2109 O O . SER A 1 260 ? 40.702 -6.076 0.124 1.00 32.19 260 SER A O 1
ATOM 2111 N N . VAL A 1 261 ? 42.892 -6.204 -0.431 1.00 28.03 261 VAL A N 1
ATOM 2112 C CA . VAL A 1 261 ? 43.283 -4.797 -0.392 1.00 28.03 261 VAL A CA 1
ATOM 2113 C C . VAL A 1 261 ? 42.241 -3.931 -1.103 1.00 28.03 261 VAL A C 1
ATOM 2115 O O . VAL A 1 261 ? 41.912 -4.150 -2.270 1.00 28.03 261 VAL A O 1
ATOM 2118 N N . ALA A 1 262 ? 41.721 -2.941 -0.383 1.00 30.52 262 ALA A N 1
ATOM 2119 C CA . ALA A 1 262 ? 40.805 -1.945 -0.905 1.00 30.52 262 ALA A CA 1
ATOM 2120 C C . ALA A 1 262 ? 41.514 -1.053 -1.937 1.00 30.52 262 ALA A C 1
ATOM 2122 O O . ALA A 1 262 ? 42.023 0.012 -1.605 1.00 30.52 262 ALA A O 1
ATOM 2123 N N . ASN A 1 263 ? 41.494 -1.457 -3.205 1.00 30.22 263 ASN A N 1
ATOM 2124 C CA . ASN A 1 263 ? 41.605 -0.511 -4.308 1.00 30.22 263 ASN A CA 1
ATOM 2125 C C . ASN A 1 263 ? 40.198 -0.011 -4.634 1.00 30.22 263 ASN A C 1
ATOM 2127 O O . ASN A 1 263 ? 39.428 -0.653 -5.348 1.00 30.22 263 ASN A O 1
ATOM 2131 N N . SER A 1 264 ? 39.860 1.149 -4.072 1.00 32.25 264 SER A N 1
ATOM 2132 C CA . SER A 1 264 ? 38.674 1.915 -4.442 1.00 32.25 264 SER A CA 1
ATOM 2133 C C . SER A 1 264 ? 38.841 2.470 -5.860 1.00 32.25 264 SER A C 1
ATOM 2135 O O . SER A 1 264 ? 39.226 3.615 -6.078 1.00 32.25 264 SER A O 1
ATOM 2137 N N . VAL A 1 265 ? 38.553 1.646 -6.868 1.00 28.39 265 VAL A N 1
ATOM 2138 C CA . VAL A 1 265 ? 38.418 2.142 -8.239 1.00 28.39 265 VAL A CA 1
ATOM 2139 C C . VAL A 1 265 ? 37.007 2.701 -8.385 1.00 28.39 265 VAL A C 1
ATOM 2141 O O . VAL A 1 265 ? 36.026 1.981 -8.552 1.00 28.39 265 VAL A O 1
ATOM 2144 N N . ASN A 1 266 ? 36.922 4.019 -8.237 1.00 31.95 266 ASN A N 1
ATOM 2145 C CA . ASN A 1 266 ? 35.751 4.844 -8.489 1.00 31.95 266 ASN A CA 1
ATOM 2146 C C . ASN A 1 266 ? 35.234 4.609 -9.924 1.00 31.95 266 ASN A C 1
ATOM 2148 O O . ASN A 1 266 ? 35.876 4.999 -10.895 1.00 31.95 266 ASN A O 1
ATOM 2152 N N . VAL A 1 267 ? 34.067 3.981 -10.068 1.00 31.72 267 VAL A N 1
ATOM 2153 C CA . VAL A 1 267 ? 33.420 3.671 -11.360 1.00 31.72 267 VAL A CA 1
ATOM 2154 C C . VAL A 1 267 ? 32.686 4.870 -11.985 1.00 31.72 267 VAL A C 1
ATOM 2156 O O . VAL A 1 267 ? 31.651 4.713 -12.620 1.00 31.72 267 VAL A O 1
ATOM 2159 N N . ASN A 1 268 ? 33.246 6.076 -11.869 1.00 37.12 268 ASN A N 1
ATOM 2160 C CA . ASN A 1 268 ? 32.782 7.271 -12.588 1.00 37.12 268 ASN A CA 1
ATOM 2161 C C . ASN A 1 268 ? 33.857 7.849 -13.527 1.00 37.12 268 ASN A C 1
ATOM 2163 O O . ASN A 1 268 ? 34.057 9.059 -13.584 1.00 37.12 268 ASN A O 1
ATOM 2167 N N . ALA A 1 269 ? 34.535 6.998 -14.298 1.00 33.78 269 ALA A N 1
ATOM 2168 C CA . ALA A 1 269 ? 35.434 7.429 -15.370 1.00 33.78 269 ALA A CA 1
ATOM 2169 C C . ALA A 1 269 ? 34.863 7.060 -16.751 1.00 33.78 269 ALA A C 1
ATOM 2171 O O . ALA A 1 269 ? 35.380 6.205 -17.463 1.00 33.78 269 ALA A O 1
ATOM 2172 N N . LEU A 1 270 ? 33.773 7.731 -17.132 1.00 35.91 270 LEU A N 1
ATOM 2173 C CA . LEU A 1 270 ? 33.373 7.906 -18.531 1.00 35.91 270 LEU A CA 1
ATOM 2174 C C . LEU A 1 270 ? 34.298 8.966 -19.153 1.00 35.91 270 LEU A C 1
ATOM 2176 O O . LEU A 1 270 ? 33.961 10.147 -19.213 1.00 35.91 270 LEU A O 1
ATOM 2180 N N . GLN A 1 271 ? 35.493 8.567 -19.581 1.00 38.22 271 GLN A N 1
ATOM 2181 C CA . GLN A 1 271 ? 36.368 9.435 -20.366 1.00 38.22 271 GLN A CA 1
ATOM 2182 C C . GLN A 1 271 ? 35.993 9.281 -21.846 1.00 38.22 271 GLN A C 1
ATOM 2184 O O . GLN A 1 271 ? 36.404 8.309 -22.463 1.00 38.22 271 GLN A O 1
ATOM 2189 N N . CYS A 1 272 ? 35.148 10.188 -22.361 1.00 34.59 272 CYS A N 1
ATOM 2190 C CA . CYS A 1 272 ? 35.105 10.663 -23.764 1.00 34.59 272 CYS A CA 1
ATOM 2191 C C . CYS A 1 272 ? 33.888 11.572 -24.057 1.00 34.59 272 CYS A C 1
ATOM 2193 O O . CYS A 1 272 ? 33.276 11.482 -25.116 1.00 34.59 272 CYS A O 1
ATOM 2195 N N . LEU A 1 273 ? 33.544 12.491 -23.149 1.00 35.47 273 LEU A N 1
ATOM 2196 C CA . LEU A 1 273 ? 32.748 13.679 -23.477 1.00 35.47 273 LEU A CA 1
ATOM 2197 C C . LEU A 1 273 ? 33.304 14.851 -22.664 1.00 35.47 273 LEU A C 1
ATOM 2199 O O . LEU A 1 273 ? 33.022 14.970 -21.473 1.00 35.47 273 LEU A O 1
ATOM 2203 N N . GLU A 1 274 ? 34.115 15.708 -23.281 1.00 39.59 274 GLU A N 1
ATOM 2204 C CA . GLU A 1 274 ? 34.433 16.998 -22.668 1.00 39.59 274 GLU A CA 1
ATOM 2205 C C . GLU A 1 274 ? 33.157 17.844 -22.603 1.00 39.59 274 GLU A C 1
ATOM 2207 O O . GLU A 1 274 ? 32.429 18.003 -23.588 1.00 39.59 274 GLU A O 1
ATOM 2212 N N . ALA A 1 275 ? 32.853 18.363 -21.413 1.00 38.00 275 ALA A N 1
ATOM 2213 C CA . ALA A 1 275 ? 31.717 19.246 -21.213 1.00 38.00 275 ALA A CA 1
ATOM 2214 C C . ALA A 1 275 ? 31.938 20.556 -21.992 1.00 38.00 275 ALA A C 1
ATOM 2216 O O . ALA A 1 275 ? 33.014 21.145 -21.882 1.00 38.00 275 ALA A O 1
ATOM 2217 N N . PRO A 1 276 ? 30.938 21.066 -22.735 1.00 46.41 276 PRO A N 1
ATOM 2218 C CA . PRO A 1 276 ? 31.087 22.338 -23.418 1.00 46.41 276 PRO A CA 1
ATOM 2219 C C . PRO A 1 276 ? 31.266 23.456 -22.390 1.00 46.41 276 PRO A C 1
ATOM 2221 O O . PRO A 1 276 ? 30.581 23.505 -21.361 1.00 46.41 276 PRO A O 1
ATOM 2224 N N . ASP A 1 277 ? 32.184 24.359 -22.708 1.00 46.03 277 ASP A N 1
ATOM 2225 C CA . ASP A 1 277 ? 32.641 25.441 -21.850 1.00 46.03 277 ASP A CA 1
ATOM 2226 C C . ASP A 1 277 ? 31.455 26.328 -21.412 1.00 46.03 277 ASP A C 1
ATOM 2228 O O . ASP A 1 277 ? 30.860 27.074 -22.200 1.00 46.03 277 ASP A O 1
ATOM 2232 N N . LYS A 1 278 ? 31.037 26.228 -20.142 1.00 47.47 278 LYS A N 1
ATOM 2233 C CA . LYS A 1 278 ? 29.907 27.004 -19.600 1.00 47.47 278 LYS A CA 1
ATOM 2234 C C . LYS A 1 278 ? 30.357 28.410 -19.216 1.00 47.47 278 LYS A C 1
ATOM 2236 O O . LYS A 1 278 ? 30.268 28.807 -18.057 1.00 47.47 278 LYS A O 1
ATOM 2241 N N . ARG A 1 279 ? 30.716 29.235 -20.197 1.00 42.75 279 ARG A N 1
ATOM 2242 C CA . ARG A 1 279 ? 30.694 30.692 -20.006 1.00 42.75 279 ARG A CA 1
ATOM 2243 C C . ARG A 1 279 ? 29.273 31.210 -20.214 1.00 42.75 279 ARG A C 1
ATOM 2245 O O . ARG A 1 279 ? 28.926 31.723 -21.273 1.00 42.75 279 ARG A O 1
ATOM 2252 N N . ARG A 1 280 ? 28.416 31.079 -19.196 1.00 48.50 280 ARG A N 1
ATOM 2253 C CA . ARG A 1 280 ? 27.171 31.862 -19.135 1.00 48.50 280 ARG A CA 1
ATOM 2254 C C . ARG A 1 280 ? 27.498 33.194 -18.469 1.00 48.50 280 ARG A C 1
ATOM 2256 O O . ARG A 1 280 ? 27.672 33.249 -17.257 1.00 48.50 280 ARG A O 1
ATOM 2263 N N . GLY A 1 281 ? 27.610 34.253 -19.271 1.00 52.22 281 GLY A N 1
ATOM 2264 C CA . GLY A 1 281 ? 27.637 35.620 -18.753 1.00 52.22 281 GLY A CA 1
ATOM 2265 C C . GLY A 1 281 ? 26.414 35.888 -17.867 1.00 52.22 281 GLY A C 1
ATOM 2266 O O . GLY A 1 281 ? 25.354 35.290 -18.065 1.00 52.22 281 GLY A O 1
ATOM 2267 N N . ALA A 1 282 ? 26.573 36.759 -16.872 1.00 40.59 282 ALA A N 1
ATOM 2268 C CA . ALA A 1 282 ? 25.529 37.087 -15.908 1.00 40.59 282 ALA A CA 1
ATOM 2269 C C . ALA A 1 282 ? 24.244 37.567 -16.615 1.00 40.59 282 ALA A C 1
ATOM 2271 O O . ALA A 1 282 ? 24.231 38.602 -17.280 1.00 40.59 282 ALA A O 1
ATOM 2272 N N . GLY A 1 283 ? 23.154 36.808 -16.476 1.00 52.75 283 GLY A N 1
ATOM 2273 C CA . GLY A 1 283 ? 21.862 37.138 -17.073 1.00 52.75 283 GLY A CA 1
ATOM 2274 C C . GLY A 1 283 ? 20.745 36.180 -16.656 1.00 52.75 283 GLY A C 1
ATOM 2275 O O . GLY A 1 283 ? 20.968 34.993 -16.429 1.00 52.75 283 GLY A O 1
ATOM 2276 N N . ARG A 1 284 ? 19.524 36.718 -16.536 1.00 40.75 284 ARG A N 1
ATOM 2277 C CA . ARG A 1 284 ? 18.315 36.022 -16.058 1.00 40.75 284 ARG A CA 1
ATOM 2278 C C . ARG A 1 284 ? 17.978 34.790 -16.926 1.00 40.75 284 ARG A C 1
ATOM 2280 O O . ARG A 1 284 ? 17.930 34.938 -18.150 1.00 40.75 284 ARG A O 1
ATOM 2287 N N . PRO A 1 285 ? 17.662 33.617 -16.341 1.00 42.69 285 PRO A N 1
ATOM 2288 C CA . PRO A 1 285 ? 17.266 32.436 -17.109 1.00 42.69 285 PRO A CA 1
ATOM 2289 C C . PRO A 1 285 ? 16.005 32.718 -17.934 1.00 42.69 285 PRO A C 1
ATOM 2291 O O . PRO A 1 285 ? 15.015 33.231 -17.411 1.00 42.69 285 PRO A O 1
ATOM 2294 N N . THR A 1 286 ? 16.038 32.399 -19.226 1.00 49.47 286 THR A N 1
ATO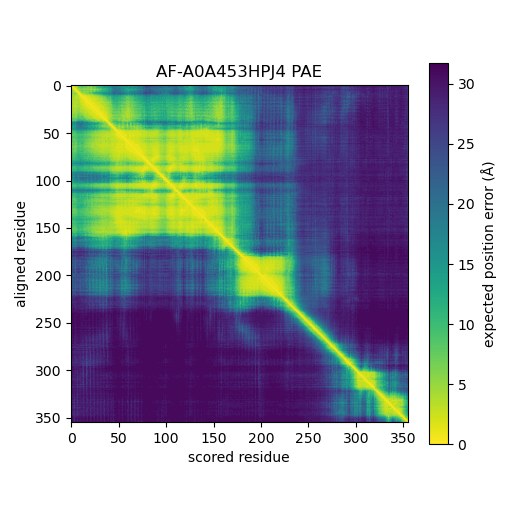M 2295 C CA . THR A 1 286 ? 14.853 32.399 -20.095 1.00 49.47 286 THR A CA 1
ATOM 2296 C C . THR A 1 286 ? 14.373 30.961 -20.284 1.00 49.47 286 THR A C 1
ATOM 2298 O O . THR A 1 286 ? 15.188 30.054 -20.437 1.00 49.47 286 THR A O 1
ATOM 2301 N N . ASN A 1 287 ? 13.051 30.756 -20.237 1.00 42.78 287 ASN A N 1
ATOM 2302 C CA . ASN A 1 287 ? 12.356 29.460 -20.284 1.00 42.78 287 ASN A CA 1
ATOM 2303 C C . ASN A 1 287 ? 12.446 28.785 -21.667 1.00 42.78 287 ASN A C 1
ATOM 2305 O O . ASN A 1 287 ? 11.433 28.533 -22.320 1.00 42.78 287 ASN A O 1
ATOM 2309 N N . CYS A 1 288 ? 13.654 28.519 -22.148 1.00 46.38 288 CYS A N 1
ATOM 2310 C CA . CYS A 1 288 ? 13.870 27.805 -23.395 1.00 46.38 288 CYS A CA 1
ATOM 2311 C C . CYS A 1 288 ? 14.020 26.312 -23.098 1.00 46.38 288 CYS A C 1
ATOM 2313 O O . CYS A 1 288 ? 14.999 25.886 -22.492 1.00 46.38 288 CYS A O 1
ATOM 2315 N N . ARG A 1 289 ? 13.039 25.524 -23.542 1.00 54.94 289 ARG A N 1
ATOM 2316 C CA . ARG A 1 289 ? 13.152 24.066 -23.668 1.00 54.94 289 ARG A CA 1
ATOM 2317 C C . ARG A 1 289 ? 14.245 23.721 -24.692 1.00 54.94 289 ARG A C 1
ATOM 2319 O O . ARG A 1 289 ? 14.347 24.393 -25.721 1.00 54.94 289 ARG A O 1
ATOM 2326 N N . GLU A 1 290 ? 15.014 22.667 -24.425 1.00 50.66 290 GLU A N 1
ATOM 2327 C CA . GLU A 1 290 ? 15.953 22.081 -25.388 1.00 50.66 290 GLU A CA 1
ATOM 2328 C C . GLU A 1 290 ? 15.207 21.566 -26.625 1.00 50.66 290 GLU A C 1
ATOM 2330 O O . GLU A 1 290 ? 14.212 20.840 -26.524 1.00 50.66 290 GLU A O 1
ATOM 2335 N N . LYS A 1 291 ? 15.667 22.000 -27.800 1.00 53.00 291 LYS A N 1
ATOM 2336 C CA . LYS A 1 291 ? 15.100 21.626 -29.096 1.00 53.00 291 LYS A CA 1
ATOM 2337 C C . LYS A 1 291 ? 15.817 20.396 -29.637 1.00 53.00 291 LYS A C 1
ATOM 2339 O O . LYS A 1 291 ? 17.043 20.340 -29.595 1.00 53.00 291 LYS A O 1
ATOM 2344 N N . ALA A 1 292 ? 15.059 19.437 -30.160 1.00 49.34 292 ALA A N 1
ATOM 2345 C CA . ALA A 1 292 ? 15.611 18.225 -30.761 1.00 49.34 292 ALA A CA 1
ATOM 2346 C C . ALA A 1 292 ? 16.366 18.537 -32.078 1.00 49.34 292 ALA A C 1
ATOM 2348 O O . ALA A 1 292 ? 16.030 19.519 -32.743 1.00 49.34 292 ALA A O 1
ATOM 2349 N N . PRO A 1 293 ? 17.338 17.709 -32.516 1.00 48.75 293 PRO A N 1
ATOM 2350 C CA . PRO A 1 293 ? 18.168 17.986 -33.700 1.00 48.75 293 PRO A CA 1
ATOM 2351 C C . PRO A 1 293 ? 17.378 18.211 -35.001 1.00 48.75 293 PRO A C 1
ATOM 2353 O O . PRO A 1 293 ? 17.764 19.036 -35.827 1.00 48.75 293 PRO A O 1
ATOM 2356 N N . TYR A 1 294 ? 16.224 17.555 -35.162 1.00 55.53 294 TYR A N 1
ATOM 2357 C CA . TYR A 1 294 ? 15.347 17.746 -36.325 1.00 55.53 294 TYR A CA 1
ATOM 2358 C C . TYR A 1 294 ? 14.570 19.078 -36.293 1.00 55.53 294 TYR A C 1
ATOM 2360 O O . TYR A 1 294 ? 14.106 19.548 -37.329 1.00 55.53 294 TYR A O 1
ATOM 2368 N N . GLU A 1 295 ? 14.441 19.730 -35.131 1.00 54.84 295 GLU A N 1
ATOM 2369 C CA . GLU A 1 295 ? 13.827 21.062 -35.010 1.00 54.84 295 GLU A CA 1
ATOM 2370 C C . GLU A 1 295 ? 14.781 22.184 -35.475 1.00 54.84 295 GLU A C 1
ATOM 2372 O O . GLU A 1 295 ? 14.365 23.339 -35.609 1.00 54.84 295 GLU A O 1
ATOM 2377 N N . GLY A 1 296 ? 16.058 21.861 -35.727 1.00 52.59 296 GLY A N 1
ATOM 2378 C CA . GLY A 1 296 ? 17.094 22.789 -36.190 1.00 52.59 296 GLY A CA 1
ATOM 2379 C C . GLY A 1 296 ? 17.074 23.090 -37.693 1.00 52.59 296 GLY A C 1
ATOM 2380 O O . GLY A 1 296 ? 17.721 24.041 -38.132 1.00 52.59 296 GLY A O 1
ATOM 2381 N N . LEU A 1 297 ? 16.307 22.343 -38.490 1.00 51.78 297 LEU A N 1
ATOM 2382 C CA . LEU A 1 297 ? 16.308 22.446 -39.952 1.00 51.78 297 LEU A CA 1
ATOM 2383 C C . LEU A 1 297 ? 15.010 23.060 -40.478 1.00 51.78 297 LEU A C 1
ATOM 2385 O O . LEU A 1 297 ? 14.202 22.414 -41.129 1.00 51.78 297 LEU A O 1
ATOM 2389 N N . SER A 1 298 ? 14.799 24.339 -40.174 1.00 50.19 298 SER A N 1
ATOM 2390 C CA . SER A 1 298 ? 13.911 25.214 -40.949 1.00 50.19 298 SER A CA 1
ATOM 2391 C C . SER A 1 298 ? 14.034 26.637 -40.401 1.00 50.19 298 SER A C 1
ATOM 2393 O O . SER A 1 298 ? 13.255 27.078 -39.545 1.00 50.19 298 SER A O 1
ATOM 2395 N N . LYS A 1 299 ? 14.987 27.418 -40.924 1.00 52.34 299 LYS A N 1
ATOM 2396 C CA . LYS A 1 299 ? 14.820 28.877 -40.940 1.00 52.34 299 LYS A CA 1
ATOM 2397 C C . LYS A 1 299 ? 13.655 29.150 -41.889 1.00 52.34 299 LYS A C 1
ATOM 2399 O O . LYS A 1 299 ? 13.867 29.344 -43.076 1.00 52.34 299 LYS A O 1
ATOM 2404 N N . ARG A 1 300 ? 12.423 29.100 -41.372 1.00 50.88 300 ARG A N 1
ATOM 2405 C CA . ARG A 1 300 ? 11.212 29.436 -42.127 1.00 50.88 300 ARG A CA 1
ATOM 2406 C C . ARG A 1 300 ? 11.454 30.807 -42.758 1.00 50.88 300 ARG A C 1
ATOM 2408 O O . ARG A 1 300 ? 11.640 31.782 -42.020 1.00 50.88 300 ARG A O 1
ATOM 2415 N N . THR A 1 301 ? 11.551 30.866 -44.081 1.00 55.09 301 THR A N 1
ATOM 2416 C CA . THR A 1 301 ? 11.842 32.106 -44.795 1.00 55.09 301 THR A CA 1
ATOM 2417 C C . THR A 1 301 ? 10.715 33.085 -44.474 1.00 55.09 301 THR A C 1
ATOM 2419 O O . THR A 1 301 ? 9.526 32.800 -44.616 1.00 55.09 301 THR A O 1
ATOM 2422 N N . ARG A 1 302 ? 11.062 34.219 -43.853 1.00 62.38 302 ARG A N 1
ATOM 2423 C CA . ARG A 1 302 ? 10.068 35.245 -43.534 1.00 62.38 302 ARG A CA 1
ATOM 2424 C C . ARG A 1 302 ? 9.809 36.025 -44.812 1.00 62.38 302 ARG A C 1
ATOM 2426 O O . ARG A 1 302 ? 10.593 36.905 -45.150 1.00 62.38 302 ARG A O 1
ATOM 2433 N N . PHE A 1 303 ? 8.719 35.698 -45.492 1.00 70.19 303 PHE A N 1
ATOM 2434 C CA . PHE A 1 303 ? 8.197 36.510 -46.583 1.00 70.19 303 PHE A CA 1
ATOM 2435 C C . PHE A 1 303 ? 7.733 37.871 -46.050 1.00 70.19 303 PHE A C 1
ATOM 2437 O O . PHE A 1 303 ? 7.144 37.975 -44.965 1.00 70.19 303 PHE A O 1
ATOM 2444 N N . CYS A 1 304 ? 8.016 38.931 -46.800 1.00 74.12 304 CYS A N 1
ATOM 2445 C CA . CYS A 1 304 ? 7.513 40.262 -46.503 1.00 74.12 304 CYS A CA 1
ATOM 2446 C C . CYS A 1 304 ? 5.987 40.281 -46.649 1.00 74.12 304 CYS A C 1
ATOM 2448 O O . CYS A 1 304 ? 5.466 39.934 -47.695 1.00 74.12 304 CYS A O 1
ATOM 2450 N N . SER A 1 305 ? 5.244 40.740 -45.643 1.00 71.50 305 SER A N 1
ATOM 2451 C CA . SER A 1 305 ? 3.775 40.768 -45.717 1.00 71.50 305 SER A CA 1
ATOM 2452 C C . SER A 1 305 ? 3.184 41.895 -46.578 1.00 71.50 305 SER A C 1
ATOM 2454 O O . SER A 1 305 ? 1.972 42.074 -46.562 1.00 71.50 305 SER A O 1
ATOM 2456 N N . ILE A 1 306 ? 4.018 42.677 -47.276 1.00 73.81 306 ILE A N 1
ATOM 2457 C CA . ILE A 1 306 ? 3.574 43.659 -48.284 1.00 73.81 306 ILE A CA 1
ATOM 2458 C C . ILE A 1 306 ? 3.757 43.085 -49.691 1.00 73.81 306 ILE A C 1
ATOM 2460 O O . ILE A 1 306 ? 2.783 42.984 -50.419 1.00 73.81 306 ILE A O 1
ATOM 2464 N N . CYS A 1 307 ? 4.974 42.666 -50.050 1.00 79.31 307 CYS A N 1
ATOM 2465 C CA . CYS A 1 307 ? 5.294 42.221 -51.413 1.00 79.31 307 CYS A CA 1
ATOM 2466 C C . CYS A 1 307 ? 5.497 40.703 -51.557 1.00 79.31 307 CYS A C 1
ATOM 2468 O O . CYS A 1 307 ? 5.858 40.221 -52.626 1.00 79.31 307 CYS A O 1
ATOM 2470 N N . CYS A 1 308 ? 5.343 39.942 -50.469 1.00 72.44 308 CYS A N 1
ATOM 2471 C CA . CYS A 1 308 ? 5.502 38.485 -50.405 1.00 72.44 308 CYS A CA 1
ATOM 2472 C C . CYS A 1 308 ? 6.866 37.942 -50.869 1.00 72.44 308 CYS A C 1
ATOM 2474 O O . CYS A 1 308 ? 6.996 36.741 -51.068 1.00 72.44 308 CYS A O 1
ATOM 2476 N N . ARG A 1 309 ? 7.904 38.785 -50.990 1.00 75.31 309 ARG A N 1
ATOM 2477 C CA . ARG A 1 309 ? 9.278 38.355 -51.312 1.00 75.31 309 ARG A CA 1
ATOM 2478 C C . ARG A 1 309 ? 10.075 38.010 -50.056 1.00 75.31 309 ARG A C 1
ATOM 2480 O O . ARG A 1 309 ? 9.847 38.574 -48.982 1.00 75.31 309 ARG A O 1
ATOM 2487 N N . GLU A 1 310 ? 11.019 37.086 -50.192 1.00 77.00 310 GLU A N 1
ATOM 2488 C CA . GLU A 1 310 ? 11.944 36.703 -49.123 1.00 77.00 310 GLU A CA 1
ATOM 2489 C C . GLU A 1 310 ? 13.042 37.763 -48.906 1.00 77.00 310 GLU A C 1
ATOM 2491 O O . GLU A 1 310 ? 13.242 38.669 -49.715 1.00 77.00 310 GLU A O 1
ATOM 2496 N N . GLY A 1 311 ? 13.752 37.682 -47.777 1.00 76.25 311 GLY A N 1
ATOM 2497 C CA . GLY A 1 311 ? 14.951 38.492 -47.520 1.00 76.25 311 GLY A CA 1
ATOM 2498 C C . GLY A 1 311 ? 14.734 39.834 -46.807 1.00 76.25 311 GLY A C 1
ATOM 2499 O O . GLY A 1 311 ? 15.707 40.445 -46.373 1.00 76.25 311 GLY A O 1
ATOM 2500 N N . HIS A 1 312 ? 13.495 40.290 -46.591 1.00 76.62 312 HIS A N 1
ATOM 2501 C CA . HIS A 1 312 ? 13.234 41.532 -45.851 1.00 76.62 312 HIS A CA 1
ATOM 2502 C C . HIS A 1 312 ? 11.897 41.521 -45.091 1.00 76.62 312 HIS A C 1
ATOM 2504 O O . HIS A 1 312 ? 11.042 40.660 -45.273 1.00 76.62 312 HIS A O 1
ATOM 2510 N N . LYS A 1 313 ? 11.722 42.479 -44.173 1.00 73.12 313 LYS A N 1
ATOM 2511 C CA . LYS A 1 313 ? 10.536 42.593 -43.308 1.00 73.12 313 LYS A CA 1
ATOM 2512 C C . LYS A 1 313 ? 9.645 43.725 -43.812 1.00 73.12 313 LYS A C 1
ATOM 2514 O O . LYS A 1 313 ? 10.125 44.656 -44.449 1.00 73.12 313 LYS A O 1
ATOM 2519 N N . ARG A 1 314 ? 8.375 43.734 -43.393 1.00 73.31 314 ARG A N 1
ATOM 2520 C CA . ARG A 1 314 ? 7.391 44.782 -43.730 1.00 73.31 314 ARG A CA 1
ATOM 2521 C C . ARG A 1 314 ? 7.891 46.222 -43.535 1.00 73.31 314 ARG A C 1
ATOM 2523 O O . ARG A 1 314 ? 7.418 47.129 -44.198 1.00 73.31 314 ARG A O 1
ATOM 2530 N N . THR A 1 315 ? 8.791 46.460 -42.581 1.00 69.88 315 THR A N 1
ATOM 2531 C CA . THR A 1 315 ? 9.326 47.794 -42.249 1.00 69.88 315 THR A CA 1
ATOM 2532 C C . THR A 1 315 ? 10.436 48.281 -43.175 1.00 69.88 315 THR A C 1
ATOM 2534 O O . THR A 1 315 ? 10.683 49.478 -43.207 1.00 69.88 315 THR A O 1
ATOM 2537 N N . THR A 1 316 ? 11.095 47.371 -43.887 1.00 70.69 316 THR A N 1
ATOM 2538 C CA . THR A 1 316 ? 12.218 47.630 -44.802 1.00 70.69 316 THR A CA 1
ATOM 2539 C C . THR A 1 316 ? 11.871 47.235 -46.237 1.00 70.69 316 THR A C 1
ATOM 2541 O O . THR A 1 316 ? 12.754 46.977 -47.045 1.00 70.69 316 THR A O 1
ATOM 2544 N N . CYS A 1 317 ? 10.576 47.139 -46.547 1.00 73.50 317 CYS A N 1
ATOM 2545 C CA . CYS A 1 317 ? 10.109 46.805 -47.883 1.00 73.50 317 CYS A CA 1
ATOM 2546 C C . CYS A 1 317 ? 10.243 48.026 -48.808 1.00 73.50 317 CYS A C 1
ATOM 2548 O O . CYS A 1 317 ? 9.756 49.094 -48.435 1.00 73.50 317 CYS A O 1
ATOM 2550 N N . PRO A 1 318 ? 10.873 47.893 -49.987 1.00 76.88 318 PRO A N 1
ATOM 2551 C CA . PRO A 1 318 ? 10.999 48.993 -50.945 1.00 76.88 318 PRO A CA 1
ATOM 2552 C C . PRO A 1 318 ? 9.638 49.458 -51.490 1.00 76.88 318 PRO A C 1
ATOM 2554 O O . PRO A 1 318 ? 9.477 50.625 -51.816 1.00 76.88 318 PRO A O 1
ATOM 2557 N N . GLU A 1 319 ? 8.625 48.586 -51.489 1.00 74.38 319 GLU A N 1
ATOM 2558 C CA . GLU A 1 319 ? 7.248 48.894 -51.915 1.00 74.38 319 GLU A CA 1
ATOM 2559 C C . GLU A 1 319 ? 6.374 49.459 -50.775 1.00 74.38 319 GLU A C 1
ATOM 2561 O O . GLU A 1 319 ? 5.160 49.585 -50.902 1.00 74.38 319 GLU A O 1
ATOM 2566 N N . ARG A 1 320 ? 6.963 49.775 -49.613 1.00 66.81 320 ARG A N 1
ATOM 2567 C CA . ARG A 1 320 ? 6.213 50.182 -48.413 1.00 66.81 320 ARG A CA 1
ATOM 2568 C C . ARG A 1 320 ? 5.554 51.564 -48.527 1.00 66.81 320 ARG A C 1
ATOM 2570 O O . ARG A 1 320 ? 4.623 51.821 -47.764 1.00 66.81 320 ARG A O 1
ATOM 2577 N N . GLY A 1 321 ? 6.039 52.426 -49.425 1.00 66.38 321 GLY A N 1
ATOM 2578 C CA . GLY A 1 321 ? 5.628 53.830 -49.543 1.00 66.38 321 GLY A CA 1
ATOM 2579 C C . GLY A 1 321 ? 5.871 54.662 -48.270 1.00 66.38 321 GLY A C 1
ATOM 2580 O O . GLY A 1 321 ? 6.188 54.126 -47.199 1.00 66.38 321 GLY A O 1
ATOM 2581 N N . ASP A 1 322 ? 5.686 55.983 -48.368 1.00 65.38 322 ASP A N 1
ATOM 2582 C CA . ASP A 1 322 ? 5.813 56.951 -47.262 1.00 65.38 322 ASP A CA 1
ATOM 2583 C C . ASP A 1 322 ? 4.635 56.885 -46.275 1.00 65.38 322 ASP A C 1
ATOM 2585 O O . ASP A 1 322 ? 3.998 57.875 -45.923 1.00 65.38 322 ASP A O 1
ATOM 2589 N N . ALA A 1 323 ? 4.320 55.684 -45.789 1.00 59.25 323 ALA A N 1
ATOM 2590 C CA . ALA A 1 323 ? 3.334 55.514 -44.737 1.00 59.25 323 ALA A CA 1
ATOM 2591 C C . ALA A 1 323 ? 3.887 56.090 -43.413 1.00 59.25 323 ALA A C 1
ATOM 2593 O O . ALA A 1 323 ? 4.898 55.573 -42.899 1.00 59.25 323 ALA A O 1
ATOM 2594 N N . PRO A 1 324 ? 3.232 57.105 -42.811 1.00 61.94 324 PRO A N 1
ATOM 2595 C CA . PRO A 1 324 ? 3.749 57.790 -41.634 1.00 61.94 324 PRO A CA 1
ATOM 2596 C C . PRO A 1 324 ? 3.908 56.822 -40.456 1.00 61.94 324 PRO A C 1
ATOM 2598 O O . PRO A 1 324 ? 3.028 56.017 -40.129 1.00 61.94 324 PRO A O 1
ATOM 2601 N N . LYS A 1 325 ? 5.071 56.876 -39.795 1.00 59.81 325 LYS A N 1
ATOM 2602 C CA . LYS A 1 325 ? 5.324 56.112 -38.566 1.00 59.81 325 LYS A CA 1
ATOM 2603 C C . LYS A 1 325 ? 4.389 56.645 -37.476 1.00 59.81 325 LYS A C 1
ATOM 2605 O O . LYS A 1 325 ? 4.505 57.802 -37.091 1.00 59.81 325 LYS A O 1
ATOM 2610 N N . LYS A 1 326 ? 3.495 55.799 -36.945 1.00 57.94 326 LYS A N 1
ATOM 2611 C CA . LYS A 1 326 ? 2.683 56.164 -35.769 1.00 57.94 326 LYS A CA 1
ATOM 2612 C C . LYS A 1 326 ? 3.614 56.634 -34.633 1.00 57.94 326 LYS A C 1
ATOM 2614 O O . LYS A 1 326 ? 4.567 55.907 -34.327 1.00 57.94 326 LYS A O 1
ATOM 2619 N N . PRO A 1 327 ? 3.362 57.799 -34.007 1.00 64.94 327 PRO A N 1
ATOM 2620 C CA . PRO A 1 327 ? 4.203 58.302 -32.929 1.00 64.94 327 PRO A CA 1
ATOM 2621 C C . PRO A 1 327 ? 4.183 57.326 -31.747 1.00 64.94 327 PRO A C 1
ATOM 2623 O O . PRO A 1 327 ? 3.142 56.776 -31.374 1.00 64.94 327 PRO A O 1
ATOM 2626 N N . ARG A 1 328 ? 5.361 57.061 -31.175 1.00 62.19 328 ARG A N 1
ATOM 2627 C CA . ARG A 1 328 ? 5.490 56.198 -29.998 1.00 62.19 328 ARG A CA 1
ATOM 2628 C C . ARG A 1 328 ? 4.937 56.937 -28.784 1.00 62.19 328 ARG A C 1
ATOM 2630 O O . ARG A 1 328 ? 5.379 58.041 -28.492 1.00 62.19 328 ARG A O 1
ATOM 2637 N N . LYS A 1 329 ? 4.006 56.311 -28.060 1.00 66.00 329 LYS A N 1
ATOM 2638 C CA . LYS A 1 329 ? 3.552 56.831 -26.764 1.00 66.00 329 LYS A CA 1
ATOM 2639 C C . LYS A 1 329 ? 4.743 56.856 -25.787 1.00 66.00 329 LYS A C 1
ATOM 2641 O O . LYS A 1 329 ? 5.479 55.862 -25.748 1.00 66.00 329 LYS A O 1
ATOM 2646 N N . PRO A 1 330 ? 4.946 57.941 -25.022 1.00 72.56 330 PRO A N 1
ATOM 2647 C CA . PRO A 1 330 ? 6.025 58.023 -24.044 1.00 72.56 330 PRO A CA 1
ATOM 2648 C C . PRO A 1 330 ? 5.875 56.938 -22.970 1.00 72.56 330 PRO A C 1
ATOM 2650 O O . PRO A 1 330 ? 4.771 56.569 -22.559 1.00 72.56 330 PRO A O 1
ATOM 2653 N N . GLY A 1 331 ? 7.008 56.373 -22.552 1.00 73.38 331 GLY A N 1
ATOM 2654 C CA . GLY A 1 331 ? 7.045 55.322 -21.539 1.00 73.38 331 GLY A CA 1
ATOM 2655 C C . GLY A 1 331 ? 6.772 55.892 -20.148 1.00 73.38 331 GLY A C 1
ATOM 2656 O O . GLY A 1 331 ? 7.510 56.756 -19.683 1.00 73.38 331 GLY A O 1
ATOM 2657 N N . ARG A 1 332 ? 5.740 55.378 -19.474 1.00 82.38 332 ARG A N 1
ATOM 2658 C CA . ARG A 1 332 ? 5.422 55.698 -18.074 1.00 82.38 332 ARG A CA 1
ATOM 2659 C C . ARG A 1 332 ? 6.078 54.693 -17.125 1.00 82.38 332 ARG A C 1
ATOM 2661 O O . ARG A 1 332 ? 6.164 53.500 -17.430 1.00 82.38 332 ARG A O 1
ATOM 2668 N N . CYS A 1 333 ? 6.512 55.157 -15.957 1.00 81.44 333 CYS A N 1
ATOM 2669 C CA . CYS A 1 333 ? 7.045 54.312 -14.894 1.00 81.44 333 CYS A CA 1
ATOM 2670 C C . CYS A 1 333 ? 5.979 53.322 -14.390 1.00 81.44 333 CYS A C 1
ATOM 2672 O O . CYS A 1 333 ? 4.890 53.729 -14.007 1.00 81.44 333 CYS A O 1
ATOM 2674 N N . LYS A 1 334 ? 6.288 52.020 -14.313 1.00 80.00 334 LYS A N 1
ATOM 2675 C CA . LYS A 1 334 ? 5.324 50.995 -13.852 1.00 80.00 334 LYS A CA 1
ATOM 2676 C C . LYS A 1 334 ? 4.947 51.088 -12.364 1.00 80.00 334 LYS A C 1
ATOM 2678 O O . LYS A 1 334 ? 4.006 50.422 -11.961 1.00 80.00 334 LYS A O 1
ATOM 2683 N N . ASN A 1 335 ? 5.693 51.848 -11.558 1.00 77.50 335 ASN A N 1
ATOM 2684 C CA . ASN A 1 335 ? 5.424 52.010 -10.123 1.00 77.50 335 ASN A CA 1
ATOM 2685 C C . ASN A 1 335 ? 4.594 53.266 -9.810 1.00 77.50 335 ASN A C 1
ATOM 2687 O O . ASN A 1 335 ? 3.737 53.232 -8.938 1.00 77.50 335 ASN A O 1
ATOM 2691 N N . CYS A 1 336 ? 4.832 54.380 -10.513 1.00 81.81 336 CYS A N 1
ATOM 2692 C CA . CYS A 1 336 ? 4.168 55.661 -10.227 1.00 81.81 336 CYS A CA 1
ATOM 2693 C C . CYS A 1 336 ? 3.441 56.293 -11.424 1.00 81.81 336 CYS A C 1
ATOM 2695 O O . CYS A 1 336 ? 2.861 57.362 -11.269 1.00 81.81 336 CYS A O 1
ATOM 2697 N N . SER A 1 337 ? 3.479 55.666 -12.602 1.00 78.94 337 SER A N 1
ATOM 2698 C CA . SER A 1 337 ? 2.838 56.111 -13.850 1.00 78.94 337 SER A CA 1
ATOM 2699 C C . SER A 1 337 ? 3.304 57.465 -14.411 1.00 78.94 337 SER A C 1
ATOM 2701 O O . SER A 1 337 ? 2.723 57.955 -15.379 1.00 78.94 337 SER A O 1
ATOM 2703 N N . ILE A 1 338 ? 4.384 58.041 -13.874 1.00 82.06 338 ILE A N 1
ATOM 2704 C CA . ILE A 1 338 ? 4.991 59.294 -14.352 1.00 82.06 338 ILE A CA 1
ATOM 2705 C C . ILE A 1 338 ? 5.961 59.005 -15.509 1.00 82.06 338 ILE A C 1
ATOM 2707 O O . ILE A 1 338 ? 6.640 57.975 -15.528 1.00 82.06 338 ILE A O 1
ATOM 2711 N N . GLU A 1 339 ? 6.003 59.897 -16.497 1.00 79.25 339 GLU A N 1
ATOM 2712 C CA . GLU A 1 339 ? 6.910 59.819 -17.649 1.00 79.25 339 GLU A CA 1
ATOM 2713 C C . GLU A 1 339 ? 8.341 60.255 -17.274 1.00 79.25 339 GLU A C 1
ATOM 2715 O O . GLU A 1 339 ? 8.557 60.975 -16.303 1.00 79.25 339 GLU A O 1
ATOM 2720 N N . GLY A 1 340 ? 9.347 59.796 -18.023 1.00 79.75 340 GLY A N 1
ATOM 2721 C CA . GLY A 1 340 ? 10.739 60.250 -17.861 1.00 79.75 340 GLY A CA 1
ATOM 2722 C C . GLY A 1 340 ? 11.636 59.391 -16.961 1.00 79.75 340 GLY A C 1
ATOM 2723 O O . GLY A 1 340 ? 12.838 59.625 -16.913 1.00 79.75 340 GLY A O 1
ATOM 2724 N N . HIS A 1 341 ? 11.112 58.352 -16.303 1.00 80.81 341 HIS A N 1
ATOM 2725 C CA . HIS A 1 341 ? 11.940 57.383 -15.573 1.00 80.81 341 HIS A CA 1
ATOM 2726 C C . HIS A 1 341 ? 11.350 55.966 -15.599 1.00 80.81 341 HIS A C 1
ATOM 2728 O O . HIS A 1 341 ? 10.176 55.755 -15.913 1.00 80.81 341 HIS A O 1
ATOM 2734 N N . ARG A 1 342 ? 12.184 54.964 -15.299 1.00 77.69 342 ARG A N 1
ATOM 2735 C CA . ARG A 1 342 ? 11.782 53.549 -15.241 1.00 77.69 342 ARG A CA 1
ATOM 2736 C C . ARG A 1 342 ? 11.494 53.150 -13.794 1.00 77.69 342 ARG A C 1
ATOM 2738 O O . ARG A 1 342 ? 11.854 53.864 -12.866 1.00 77.69 342 ARG A O 1
ATOM 2745 N N . ARG A 1 343 ? 10.852 51.992 -13.597 1.00 77.25 343 ARG A N 1
ATOM 2746 C CA . ARG A 1 343 ? 10.541 51.455 -12.257 1.00 77.25 343 ARG A CA 1
ATOM 2747 C C . ARG A 1 343 ? 11.778 51.401 -11.358 1.00 77.25 343 ARG A C 1
ATOM 2749 O O . ARG A 1 343 ? 11.684 51.758 -10.193 1.00 77.25 343 ARG A O 1
ATOM 2756 N N . ASP A 1 344 ? 12.909 51.019 -11.935 1.00 74.75 344 ASP A N 1
ATOM 2757 C CA . ASP A 1 344 ? 1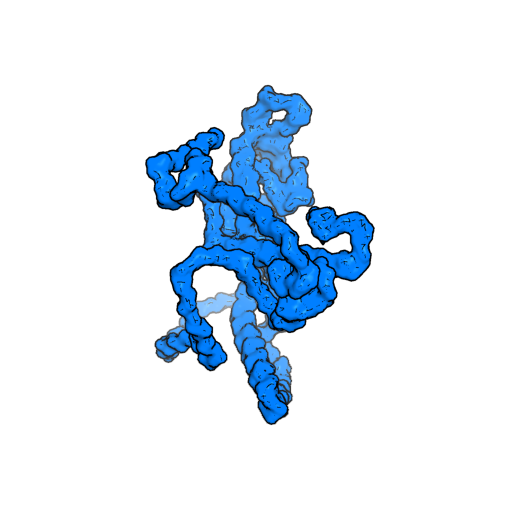4.158 50.762 -11.216 1.00 74.75 344 ASP A CA 1
ATOM 2758 C C . ASP A 1 344 ? 14.836 52.055 -10.727 1.00 74.75 344 ASP A C 1
ATOM 2760 O O . ASP A 1 344 ? 15.640 52.024 -9.806 1.00 74.75 344 ASP A O 1
ATOM 2764 N N . THR A 1 345 ? 14.473 53.206 -11.305 1.00 76.94 345 THR A N 1
ATOM 2765 C CA . THR A 1 345 ? 14.936 54.543 -10.893 1.00 76.94 345 THR A CA 1
ATOM 2766 C C . THR A 1 345 ? 13.834 55.367 -10.223 1.00 76.94 345 THR A C 1
ATOM 2768 O O . THR A 1 345 ? 13.963 56.579 -10.042 1.00 76.94 345 THR A O 1
ATOM 2771 N N . CYS A 1 346 ? 12.723 54.727 -9.851 1.00 77.75 346 CYS A N 1
ATOM 2772 C CA . CYS A 1 346 ? 11.594 55.394 -9.221 1.00 77.75 346 CYS A CA 1
ATOM 2773 C C . CYS A 1 346 ? 11.871 55.642 -7.734 1.00 77.75 346 CYS A C 1
ATOM 2775 O O . CYS A 1 346 ? 11.978 54.702 -6.955 1.00 77.75 346 CYS A O 1
ATOM 2777 N N . LYS A 1 347 ? 11.903 56.915 -7.325 1.00 79.62 347 LYS A N 1
ATOM 2778 C CA . LYS A 1 347 ? 12.094 57.324 -5.920 1.00 79.62 347 LYS A CA 1
ATOM 2779 C C . LYS A 1 347 ? 10.862 57.099 -5.027 1.00 79.62 347 LYS A C 1
ATOM 2781 O O . LYS A 1 347 ? 10.900 57.425 -3.846 1.00 79.62 347 LYS A O 1
ATOM 2786 N N . ARG A 1 348 ? 9.750 56.590 -5.576 1.00 73.75 348 ARG A N 1
ATOM 2787 C CA . ARG A 1 348 ? 8.515 56.337 -4.819 1.00 73.75 348 ARG A CA 1
ATOM 2788 C C . ARG A 1 348 ? 8.582 54.926 -4.212 1.00 73.75 348 ARG A C 1
ATOM 2790 O O . ARG A 1 348 ? 8.794 53.986 -4.982 1.00 73.75 348 ARG A O 1
ATOM 2797 N N . PRO A 1 349 ? 8.403 54.752 -2.890 1.00 72.12 349 PRO A N 1
ATOM 2798 C CA . PRO A 1 349 ? 8.463 53.434 -2.261 1.00 72.12 349 PRO A CA 1
ATOM 2799 C C . PRO A 1 349 ? 7.431 52.489 -2.890 1.00 72.12 349 PRO A C 1
ATOM 2801 O O . PRO A 1 349 ? 6.324 52.904 -3.244 1.00 72.12 349 PRO A O 1
ATOM 2804 N N . LEU A 1 350 ? 7.827 51.230 -3.102 1.00 66.38 350 LEU A N 1
ATOM 2805 C CA . LEU A 1 350 ? 6.965 50.196 -3.673 1.00 66.38 350 LEU A CA 1
ATOM 2806 C C . LEU A 1 350 ? 5.778 49.987 -2.728 1.00 66.38 350 LEU A C 1
ATOM 2808 O O . LEU A 1 350 ? 5.974 49.607 -1.577 1.00 66.38 350 LEU A O 1
ATOM 2812 N N . ARG A 1 351 ? 4.550 50.234 -3.197 1.00 56.62 351 ARG A N 1
ATOM 2813 C CA . ARG A 1 351 ? 3.360 49.838 -2.438 1.00 56.62 351 ARG A CA 1
ATOM 2814 C C . ARG A 1 351 ? 3.349 48.311 -2.367 1.00 56.62 351 ARG A C 1
ATOM 2816 O O . ARG A 1 351 ? 3.253 47.658 -3.407 1.00 56.62 351 ARG A O 1
ATOM 2823 N N . PHE A 1 352 ? 3.496 47.756 -1.166 1.00 47.88 352 PHE A N 1
ATOM 2824 C CA . PHE A 1 352 ? 3.137 46.367 -0.911 1.00 47.88 352 PHE A CA 1
ATOM 2825 C C . PHE A 1 352 ? 1.645 46.239 -1.220 1.00 47.88 352 PHE A C 1
ATOM 2827 O O . PHE A 1 352 ? 0.839 47.027 -0.734 1.00 47.88 352 PHE A O 1
ATOM 2834 N N . ALA A 1 353 ? 1.303 45.329 -2.128 1.00 42.84 353 ALA A N 1
ATOM 2835 C CA . ALA A 1 353 ? -0.083 44.981 -2.375 1.00 42.84 353 ALA A CA 1
ATOM 2836 C C . ALA A 1 353 ? -0.573 44.220 -1.139 1.00 42.84 353 ALA A C 1
ATOM 2838 O O . ALA A 1 353 ? -0.142 43.091 -0.914 1.00 42.84 353 ALA A O 1
ATOM 2839 N N . GLU A 1 354 ? -1.396 44.870 -0.321 1.00 38.66 354 GLU A N 1
ATOM 2840 C CA . GLU A 1 354 ? -2.234 44.186 0.660 1.00 38.66 354 GLU A CA 1
ATOM 2841 C C . GLU A 1 354 ? -3.223 43.311 -0.120 1.00 38.66 354 GLU A C 1
ATOM 2843 O O . GLU A 1 354 ? -3.883 43.777 -1.055 1.00 38.66 354 GLU A O 1
ATOM 2848 N N . SER A 1 355 ? -3.193 42.018 0.195 1.00 39.50 355 SER A N 1
ATOM 2849 C CA . SER A 1 355 ? -4.076 40.962 -0.305 1.00 39.50 355 SER A CA 1
ATOM 2850 C C . SER A 1 355 ? -5.437 40.995 0.361 1.00 39.50 355 SER A C 1
ATOM 2852 O O . SER A 1 355 ? -5.435 41.162 1.603 1.00 39.50 355 SER A O 1
#

Mean predicted aligned error: 21.1 Å

Solvent-accessible surface area (backbone atoms only — not comparable to full-atom values): 22488 Å² total; per-residue (Å²): 115,68,72,81,70,46,66,92,87,62,54,69,74,57,44,53,55,43,49,54,49,50,52,51,52,48,54,50,51,53,52,50,53,50,51,46,44,71,74,45,80,72,83,73,90,68,88,49,45,37,55,58,43,39,52,74,44,32,25,54,72,53,34,54,51,49,51,50,30,52,58,58,14,70,49,42,46,77,46,81,76,36,90,84,35,31,34,40,31,34,38,74,61,45,90,80,50,59,90,88,57,84,42,70,41,52,32,39,39,41,94,83,66,50,46,76,48,47,77,79,45,43,38,83,76,71,65,39,81,41,26,63,54,48,40,52,42,57,76,68,62,43,58,60,73,40,67,82,67,59,54,59,81,48,27,68,61,40,80,62,69,53,60,83,96,44,46,72,71,27,77,90,44,64,91,34,57,69,54,51,52,53,49,51,54,51,50,54,50,51,51,51,46,51,61,51,21,72,72,38,73,72,42,29,53,53,45,51,55,50,51,54,51,47,52,64,65,41,52,67,58,71,67,63,74,82,58,78,46,77,75,47,58,59,56,67,78,72,64,86,83,84,89,80,94,74,87,80,74,92,74,90,72,78,86,76,80,82,83,69,82,87,75,83,75,73,91,80,75,82,85,87,70,86,76,78,82,82,80,75,71,94,70,84,90,71,96,71,76,88,76,57,81,79,74,71,78,64,84,71,78,54,51,13,86,78,79,64,44,69,93,42,48,62,91,71,41,90,86,55,67,94,67,79,78,78,81,80,78,82,63,52,12,86,77,76,65,46,69,89,48,49,54,94,72,49,89,66,80,81,79,78,80,85,128

Organism: Aegilops tauschii subsp. strangulata (NCBI:txid200361)